Protein AF-A0A6P6QUH4-F1 (afdb_monomer_lite)

pLDDT: mean 76.56, std 21.3, range [32.69, 97.75]

Radius of gyration: 33.18 Å; chains: 1; bounding box: 83×75×80 Å

Organism: Carassius auratus (NCBI:txid7957)

Secondary structure (DSSP, 8-state):
-PPPP-EEEE-TT--B--TTTHHHHHHH-TT---EEEE-----------------------------------TTTHHHHHHHHHHHHHHHHHHHHHTSHHHHHHHHHHHHHSS--HHHHHHHHHHHHHHHHHHS-SS--HHHHHHHHHHHHHH-GGGS-SSSSSS-TTT--TTTS-SHHHHHHHHHHHHHHHHHHTTS--S-----TT------GGG---THHHHHHHHHHHHTSS------

Structure (mmCIF, N/CA/C/O backbone):
data_AF-A0A6P6QUH4-F1
#
_entry.id   AF-A0A6P6QUH4-F1
#
loop_
_atom_site.group_PDB
_atom_site.id
_atom_site.type_symbol
_atom_site.label_atom_id
_atom_site.label_alt_id
_atom_site.label_comp_id
_atom_site.label_asym_id
_atom_site.label_entity_id
_atom_site.label_seq_id
_atom_site.pdbx_PDB_ins_code
_atom_site.Cartn_x
_atom_site.Cartn_y
_atom_site.Cartn_z
_atom_site.occupancy
_atom_site.B_iso_or_equiv
_atom_site.auth_seq_id
_atom_site.auth_comp_id
_atom_site.auth_asym_id
_atom_site.auth_atom_id
_atom_site.pdbx_PDB_model_num
ATOM 1 N N . MET A 1 1 ? -61.272 9.395 11.867 1.00 37.25 1 MET A N 1
ATOM 2 C CA . MET A 1 1 ? -59.806 9.346 12.070 1.00 37.25 1 MET A CA 1
ATOM 3 C C . MET A 1 1 ? -59.195 8.941 10.737 1.00 37.25 1 MET A C 1
ATOM 5 O O . MET A 1 1 ? -59.782 8.077 10.100 1.00 37.25 1 MET A O 1
ATOM 9 N N . LYS A 1 2 ? -58.126 9.595 10.267 1.00 42.22 2 LYS A N 1
ATOM 10 C CA . LYS A 1 2 ? -57.419 9.177 9.045 1.00 42.22 2 LYS A CA 1
ATOM 11 C C . LYS A 1 2 ? -56.171 8.405 9.460 1.00 42.22 2 LYS A C 1
ATOM 13 O O . LYS A 1 2 ? -55.340 8.964 10.165 1.00 42.22 2 LYS A O 1
ATOM 18 N N . THR A 1 3 ? -56.066 7.156 9.031 1.00 50.53 3 THR A N 1
ATOM 19 C CA . THR A 1 3 ? -54.809 6.405 9.012 1.00 50.53 3 THR A CA 1
ATOM 20 C C . THR A 1 3 ? -53.899 7.041 7.964 1.00 50.53 3 THR A C 1
ATOM 22 O O . THR A 1 3 ? -54.270 7.097 6.791 1.00 50.53 3 THR A O 1
ATOM 25 N N . GLY A 1 4 ? -52.754 7.576 8.384 1.00 49.34 4 GLY A N 1
ATOM 26 C CA . GLY A 1 4 ? -51.670 7.922 7.468 1.00 49.34 4 GLY A CA 1
ATOM 27 C C . GLY A 1 4 ? -50.798 6.690 7.259 1.00 49.34 4 GLY A C 1
ATOM 28 O O . GLY A 1 4 ? -50.458 6.038 8.241 1.00 49.34 4 GLY A O 1
ATOM 29 N N . ALA A 1 5 ? -50.476 6.366 6.009 1.00 59.12 5 ALA A N 1
ATOM 30 C CA . ALA A 1 5 ? -49.401 5.429 5.704 1.00 59.12 5 ALA A CA 1
ATOM 31 C C . ALA A 1 5 ? -48.062 6.165 5.853 1.00 59.12 5 ALA A C 1
ATOM 33 O O . ALA A 1 5 ? -47.939 7.288 5.353 1.00 59.12 5 ALA A O 1
ATOM 34 N N . ASP A 1 6 ? -47.087 5.562 6.536 1.00 72.56 6 ASP A N 1
ATOM 35 C CA . ASP A 1 6 ? -45.736 6.119 6.636 1.00 72.56 6 ASP A CA 1
ATOM 36 C C . ASP A 1 6 ? -44.963 5.755 5.362 1.00 72.56 6 ASP A C 1
ATOM 38 O O . ASP A 1 6 ? -44.506 4.625 5.179 1.00 72.56 6 ASP A O 1
ATOM 42 N N . LEU A 1 7 ? -44.916 6.698 4.418 1.00 80.62 7 LEU A N 1
ATOM 43 C CA . LEU A 1 7 ? -44.318 6.508 3.099 1.00 80.62 7 LEU A CA 1
ATOM 44 C C . LEU A 1 7 ? -42.889 7.048 3.090 1.00 80.62 7 LEU A C 1
ATOM 46 O O . LEU A 1 7 ? -42.679 8.260 3.073 1.00 80.62 7 LEU A O 1
ATOM 50 N N . LYS A 1 8 ? -41.911 6.143 3.041 1.00 87.88 8 LYS A N 1
ATOM 51 C CA . LYS A 1 8 ? -40.485 6.482 2.992 1.00 87.88 8 LYS A CA 1
ATOM 52 C C . LYS A 1 8 ? -39.938 6.398 1.575 1.00 87.88 8 LYS A C 1
ATOM 54 O O . LYS A 1 8 ? -40.255 5.472 0.825 1.00 87.88 8 LYS A O 1
ATOM 59 N N . ILE A 1 9 ? -39.099 7.366 1.218 1.00 88.44 9 ILE A N 1
ATOM 60 C CA . ILE A 1 9 ? -38.497 7.504 -0.110 1.00 88.44 9 ILE A CA 1
ATOM 61 C C . ILE A 1 9 ? -37.005 7.189 -0.001 1.00 88.44 9 ILE A C 1
ATOM 63 O O . ILE A 1 9 ? -36.342 7.616 0.941 1.00 88.44 9 ILE A O 1
ATOM 67 N N . TYR A 1 10 ? -36.484 6.429 -0.961 1.00 91.06 10 TYR A N 1
ATOM 68 C CA . TYR A 1 10 ? -35.092 5.996 -1.011 1.00 91.06 10 TYR A CA 1
ATOM 69 C C . TYR A 1 10 ? -34.462 6.276 -2.377 1.00 91.06 10 TYR A C 1
ATOM 71 O O . TYR A 1 10 ? -35.132 6.218 -3.408 1.00 91.06 10 TYR A O 1
ATOM 79 N N . ASP A 1 11 ? -33.157 6.515 -2.376 1.00 90.00 11 ASP A N 1
ATOM 80 C CA . ASP A 1 11 ? -32.304 6.569 -3.565 1.00 90.00 11 ASP A CA 1
ATOM 81 C C . ASP A 1 11 ? -32.009 5.161 -4.145 1.00 90.00 11 ASP A C 1
ATOM 83 O O . ASP A 1 11 ? -32.241 4.136 -3.490 1.00 90.00 11 ASP A O 1
ATOM 87 N N . GLU A 1 12 ? -31.420 5.093 -5.346 1.00 87.94 12 GLU A N 1
ATOM 88 C CA . GLU A 1 12 ? -30.875 3.853 -5.921 1.00 87.94 12 GLU A CA 1
ATOM 89 C C . GLU A 1 12 ? -29.781 3.209 -5.043 1.00 87.94 12 GLU A C 1
ATOM 91 O O . GLU A 1 12 ? -29.653 1.985 -5.021 1.00 87.94 12 GLU A O 1
ATOM 96 N N . SER A 1 13 ? -29.060 3.999 -4.234 1.00 87.25 13 SER A N 1
ATOM 97 C CA . SER A 1 13 ? -28.134 3.509 -3.196 1.00 87.25 13 SER A CA 1
ATOM 98 C C . SER A 1 13 ? -28.814 2.899 -1.958 1.00 87.25 13 SER A C 1
ATOM 100 O O . SER A 1 13 ? -28.123 2.426 -1.055 1.00 87.25 13 SER A O 1
ATOM 102 N N . HIS A 1 14 ? -30.150 2.918 -1.890 1.00 81.75 14 HIS A N 1
ATOM 103 C CA . HIS A 1 14 ? -30.969 2.599 -0.711 1.00 81.75 14 HIS A CA 1
ATOM 104 C C . HIS A 1 14 ? -30.772 3.533 0.500 1.00 81.75 14 HIS A C 1
ATOM 106 O O . HIS A 1 14 ? -31.200 3.201 1.606 1.00 81.75 14 HIS A O 1
ATOM 112 N N . THR A 1 15 ? -30.191 4.717 0.293 1.00 87.12 15 THR A N 1
ATOM 113 C CA . THR A 1 15 ? -30.201 5.819 1.272 1.00 87.12 15 THR A CA 1
ATOM 114 C C . THR A 1 15 ? -31.613 6.396 1.400 1.00 87.12 15 THR A C 1
ATOM 116 O O . THR A 1 15 ? -32.279 6.579 0.384 1.00 87.12 15 THR A O 1
ATOM 119 N N . GLU A 1 16 ? -32.086 6.656 2.622 1.00 90.00 16 GLU A N 1
ATOM 120 C CA . GLU A 1 16 ? -33.375 7.325 2.871 1.00 90.00 16 GLU A CA 1
ATOM 121 C C . GLU A 1 16 ? -33.270 8.820 2.524 1.00 90.00 16 GLU A C 1
ATOM 123 O O . GLU A 1 16 ? -32.239 9.434 2.793 1.00 90.00 16 GLU A O 1
ATOM 128 N N . ILE A 1 17 ? -34.304 9.388 1.900 1.00 88.56 17 ILE A N 1
ATOM 129 C CA . ILE A 1 17 ? -34.346 10.793 1.470 1.00 88.56 17 ILE A CA 1
ATOM 130 C C . ILE A 1 17 ? -35.402 11.536 2.289 1.00 88.56 17 ILE A C 1
ATOM 132 O O . ILE A 1 17 ? -36.591 11.219 2.205 1.00 88.56 17 ILE A O 1
ATOM 136 N N . ASP A 1 18 ? -34.965 12.550 3.034 1.00 89.56 18 ASP A N 1
ATOM 137 C CA . ASP A 1 18 ? -35.845 13.451 3.775 1.00 89.56 18 ASP A CA 1
ATOM 138 C C . ASP A 1 18 ? -36.696 14.331 2.837 1.00 89.56 18 ASP A C 1
ATOM 140 O O . ASP A 1 18 ? -36.297 14.696 1.725 1.00 89.56 18 ASP A O 1
ATOM 144 N N . GLN A 1 19 ? -37.910 14.663 3.283 1.00 82.44 19 GLN A N 1
ATOM 145 C CA . GLN A 1 19 ? -38.941 15.279 2.438 1.00 82.44 19 GLN A CA 1
ATOM 146 C C . GLN A 1 19 ? -38.592 16.704 1.963 1.00 82.44 19 GLN A C 1
ATOM 148 O O . GLN A 1 19 ? -39.120 17.150 0.947 1.00 82.44 19 GLN A O 1
ATOM 153 N N . ASP A 1 20 ? -37.710 17.406 2.673 1.00 84.62 20 ASP A N 1
ATOM 154 C CA . ASP A 1 20 ? -37.206 18.742 2.341 1.00 84.62 20 ASP A CA 1
ATOM 155 C C . ASP A 1 20 ? -36.049 18.728 1.323 1.00 84.62 20 ASP A C 1
ATOM 157 O O . ASP A 1 20 ? -35.890 19.689 0.574 1.00 84.62 20 ASP A O 1
ATOM 161 N N . ILE A 1 21 ? -35.295 17.628 1.226 1.00 89.00 21 ILE A N 1
ATOM 162 C CA . ILE A 1 21 ? -34.201 17.448 0.249 1.00 89.00 21 ILE A CA 1
ATOM 163 C C . ILE A 1 21 ? -34.731 16.958 -1.116 1.00 89.00 21 ILE A C 1
ATOM 165 O O . ILE A 1 21 ? -34.105 17.169 -2.158 1.00 89.00 21 ILE A O 1
ATOM 169 N N . LEU A 1 22 ? -35.908 16.322 -1.132 1.00 86.38 22 LEU A N 1
ATOM 170 C CA . LEU A 1 22 ? -36.518 15.713 -2.319 1.00 86.38 22 LEU A CA 1
ATOM 171 C C . LEU A 1 22 ? -36.666 16.676 -3.516 1.00 86.38 22 LEU A C 1
ATOM 173 O O . LEU A 1 22 ? -36.449 16.267 -4.657 1.00 86.38 22 LEU A O 1
ATOM 177 N N . GLU A 1 23 ? -37.039 17.935 -3.269 1.00 86.19 23 GLU A N 1
ATOM 178 C CA . GLU A 1 23 ? -37.261 18.937 -4.323 1.00 86.19 23 GLU A CA 1
ATOM 179 C C . GLU A 1 23 ? -35.934 19.406 -4.949 1.00 86.19 23 GLU A C 1
ATOM 181 O O . GLU A 1 23 ? -35.799 19.389 -6.174 1.00 86.19 23 GLU A O 1
ATOM 186 N N . GLU A 1 24 ? -34.913 19.693 -4.129 1.00 88.38 24 GLU A N 1
ATOM 187 C CA . GLU A 1 24 ? -33.557 20.039 -4.593 1.00 88.38 24 GLU A CA 1
ATOM 188 C C . GLU A 1 24 ? -32.938 18.902 -5.425 1.00 88.38 24 GLU A C 1
ATOM 190 O O . GLU A 1 24 ? -32.333 19.139 -6.472 1.00 88.38 24 GLU A O 1
ATOM 195 N N . LEU A 1 25 ? -33.128 17.647 -5.003 1.00 84.44 25 LEU A N 1
ATOM 196 C CA . LEU A 1 25 ? -32.548 16.481 -5.674 1.00 84.44 25 LEU A CA 1
ATOM 197 C C . LEU A 1 25 ? -33.200 16.206 -7.045 1.00 84.44 25 LEU A C 1
ATOM 199 O O . LEU A 1 25 ? -32.512 15.785 -7.982 1.00 84.44 25 LEU A O 1
ATOM 203 N N . LEU A 1 26 ? -34.499 16.493 -7.189 1.00 83.56 26 LEU A N 1
ATOM 204 C CA . LEU A 1 26 ? -35.220 16.426 -8.465 1.00 83.56 26 LEU A CA 1
ATOM 205 C C . LEU A 1 26 ? -34.893 17.606 -9.394 1.00 83.56 26 LEU A C 1
ATOM 207 O O . LEU A 1 26 ? -34.782 17.394 -10.602 1.00 83.56 26 LEU A O 1
ATOM 211 N N . GLU A 1 27 ? -34.698 18.819 -8.866 1.00 87.94 27 GLU A N 1
ATOM 212 C CA . GLU A 1 27 ? -34.293 19.981 -9.672 1.00 87.94 27 GLU A CA 1
ATOM 213 C C . GLU A 1 27 ? -32.839 19.854 -10.163 1.00 87.94 27 GLU A C 1
ATOM 215 O O . GLU A 1 27 ? -32.553 20.097 -11.338 1.00 87.94 27 GLU A O 1
ATOM 220 N N . ALA A 1 28 ? -31.928 19.375 -9.309 1.00 87.94 28 ALA A N 1
ATOM 221 C CA . ALA A 1 28 ? -30.541 19.100 -9.680 1.00 87.94 28 ALA A CA 1
ATOM 222 C C . ALA A 1 28 ? -30.407 17.925 -10.668 1.00 87.94 28 ALA A C 1
ATOM 224 O O . ALA A 1 28 ? -29.557 17.961 -11.560 1.00 87.94 28 ALA A O 1
ATOM 225 N N . ASN A 1 29 ? -31.225 16.874 -10.519 1.00 86.19 29 ASN A N 1
ATOM 226 C CA . ASN A 1 29 ? -31.167 15.664 -11.344 1.00 86.19 29 ASN A CA 1
ATOM 227 C C . ASN A 1 29 ? -32.574 15.148 -11.720 1.00 86.19 29 ASN A C 1
ATOM 229 O O . ASN A 1 29 ? -33.015 14.132 -11.180 1.00 86.19 29 ASN A O 1
ATOM 233 N N . PRO A 1 30 ? -33.250 15.727 -12.736 1.00 84.12 30 PRO A N 1
ATOM 234 C CA . PRO A 1 30 ? -34.608 15.341 -13.164 1.00 84.12 30 PRO A CA 1
ATOM 235 C C . PRO A 1 30 ? -34.687 13.986 -13.908 1.00 84.12 30 PRO A C 1
ATOM 237 O O . PRO A 1 30 ? -35.580 13.748 -14.722 1.00 84.12 30 PRO A O 1
ATOM 240 N N . LYS A 1 31 ? -33.710 13.101 -13.677 1.00 83.56 31 LYS A N 1
ATOM 241 C CA . LYS A 1 31 ? -33.629 11.715 -14.169 1.00 83.56 31 LYS A CA 1
ATOM 242 C C . LYS A 1 31 ? -33.223 10.724 -13.065 1.00 83.56 31 LYS A C 1
ATOM 244 O O . LYS A 1 31 ? -32.913 9.576 -13.378 1.00 83.56 31 LYS A O 1
ATOM 249 N N . SER A 1 32 ? -33.176 11.163 -11.806 1.00 81.75 32 SER A N 1
ATOM 250 C CA . SER A 1 32 ? -32.965 10.288 -10.650 1.00 81.75 32 SER A CA 1
ATOM 251 C C . SER A 1 32 ? -34.094 9.254 -10.543 1.00 81.75 32 SER A C 1
ATOM 253 O O . SER A 1 32 ? -35.234 9.506 -10.938 1.00 81.75 32 SER A O 1
ATOM 255 N N . THR A 1 33 ? -33.769 8.055 -10.055 1.00 86.44 33 THR A N 1
ATOM 256 C CA . THR A 1 33 ? -34.734 6.957 -9.890 1.00 86.44 33 THR A CA 1
ATOM 257 C C . THR A 1 33 ? -34.947 6.709 -8.405 1.00 86.44 33 THR A C 1
ATOM 259 O O . THR A 1 33 ? -34.040 6.248 -7.721 1.00 86.44 33 THR A O 1
ATOM 262 N N . LEU A 1 34 ? -36.144 7.030 -7.913 1.00 89.50 34 LEU A N 1
ATOM 263 C CA . LEU A 1 34 ? -36.477 6.978 -6.490 1.00 89.50 34 LEU A CA 1
ATOM 264 C C . LEU A 1 34 ? -37.403 5.797 -6.174 1.00 89.50 34 LEU A C 1
ATOM 266 O O . LEU A 1 34 ? -38.292 5.452 -6.954 1.00 89.50 34 LEU A O 1
ATOM 270 N N . ILE A 1 35 ? -37.193 5.182 -5.012 1.00 89.88 35 ILE A N 1
ATOM 271 C CA . ILE A 1 35 ? -37.865 3.965 -4.553 1.00 89.88 35 ILE A CA 1
ATOM 272 C C . ILE A 1 35 ? -38.742 4.317 -3.349 1.00 89.88 35 ILE A C 1
ATOM 274 O O . ILE A 1 35 ? -38.229 4.661 -2.288 1.00 89.88 35 ILE A O 1
ATOM 278 N N . ILE A 1 36 ? -40.063 4.203 -3.490 1.00 90.19 36 ILE A N 1
ATOM 279 C CA . ILE A 1 36 ? -41.021 4.475 -2.406 1.00 90.19 36 ILE A CA 1
ATOM 280 C C . ILE A 1 36 ? -41.392 3.161 -1.704 1.00 90.19 36 ILE A C 1
ATOM 282 O O . ILE A 1 36 ? -41.635 2.153 -2.370 1.00 90.19 36 ILE A O 1
ATOM 286 N N . LYS A 1 37 ? -41.453 3.169 -0.368 1.00 86.00 37 LYS A N 1
ATOM 287 C CA . LYS A 1 37 ? -41.926 2.055 0.470 1.00 86.00 37 LYS A CA 1
ATOM 288 C C . LYS A 1 37 ? -43.011 2.534 1.434 1.00 86.00 37 LYS A C 1
ATOM 290 O O . LYS A 1 37 ? -42.896 3.619 1.991 1.00 86.00 37 LYS A O 1
ATOM 295 N N . ASP A 1 38 ? -44.023 1.701 1.642 1.00 83.12 38 ASP A N 1
ATOM 296 C CA . ASP A 1 38 ? -45.061 1.875 2.664 1.00 83.12 38 ASP A CA 1
ATOM 297 C C . ASP A 1 38 ? -44.657 1.080 3.914 1.00 83.12 38 ASP A C 1
ATOM 299 O O . ASP A 1 38 ? -44.319 -0.102 3.804 1.00 83.12 38 ASP A O 1
ATOM 303 N N . LEU A 1 39 ? -44.633 1.733 5.078 1.00 66.25 39 LEU A N 1
ATOM 304 C CA . LEU A 1 39 ? -44.391 1.107 6.377 1.00 66.25 39 LEU A CA 1
ATOM 305 C C . LEU A 1 39 ? -45.679 1.069 7.203 1.00 66.25 39 LEU A C 1
ATOM 307 O O . LEU A 1 39 ? -45.878 1.837 8.144 1.00 66.25 39 LEU A O 1
ATOM 311 N N . SER A 1 40 ? -46.538 0.115 6.860 1.00 56.19 40 SER A N 1
ATOM 312 C CA . SER A 1 40 ? -47.633 -0.349 7.709 1.00 56.19 40 SER A CA 1
ATOM 313 C C . SER A 1 40 ? -47.272 -1.695 8.360 1.00 56.19 40 SER A C 1
ATOM 315 O O . SER A 1 40 ? -46.929 -2.654 7.674 1.00 56.19 40 SER A O 1
ATOM 317 N N . GLU A 1 41 ? -47.327 -1.701 9.696 1.00 51.34 41 GLU A N 1
ATOM 318 C CA . GLU A 1 41 ? -47.236 -2.801 10.684 1.00 51.34 41 GLU A CA 1
ATOM 319 C C . GLU A 1 41 ? -47.633 -4.207 10.142 1.00 51.34 41 GLU A C 1
ATOM 321 O O . GLU A 1 41 ? -48.598 -4.336 9.391 1.00 51.34 41 GLU A O 1
ATOM 326 N N . GLU A 1 42 ? -46.978 -5.332 10.471 1.00 46.22 42 GLU A N 1
ATOM 327 C CA . GLU A 1 42 ? -46.326 -5.757 11.732 1.00 46.22 42 GLU A CA 1
ATOM 328 C C . GLU A 1 42 ? -45.170 -6.776 11.506 1.00 46.22 42 GLU A C 1
ATOM 330 O O . GLU A 1 42 ? -44.969 -7.266 10.391 1.00 46.22 42 GLU A O 1
ATOM 335 N N . GLU A 1 43 ? -44.456 -7.185 12.569 1.00 53.59 43 GLU A N 1
ATOM 336 C CA . GLU A 1 43 ? -43.584 -8.378 12.520 1.00 53.59 43 GLU A CA 1
ATOM 337 C C . GLU A 1 43 ? -44.378 -9.699 12.429 1.00 53.59 43 GLU A C 1
ATOM 339 O O . GLU A 1 43 ? -45.365 -9.915 13.134 1.00 53.59 43 GLU A O 1
ATOM 344 N N . ALA A 1 44 ? -43.865 -10.670 11.660 1.00 36.00 44 ALA A N 1
ATOM 345 C CA . ALA A 1 44 ? -44.248 -12.076 11.804 1.00 36.00 44 ALA A CA 1
ATOM 346 C C . ALA A 1 44 ? -43.093 -13.036 11.470 1.00 36.00 44 ALA A C 1
ATOM 348 O O . ALA A 1 44 ? -42.453 -12.950 10.423 1.00 36.00 44 ALA A O 1
ATOM 349 N N . THR A 1 45 ? -42.864 -14.006 12.356 1.00 42.19 45 THR A N 1
ATOM 350 C CA . THR A 1 45 ? -41.960 -15.144 12.117 1.00 42.19 45 THR A CA 1
ATOM 351 C C . THR A 1 45 ? -42.670 -16.256 11.337 1.00 42.19 45 THR A C 1
ATOM 353 O O . THR A 1 45 ? -43.873 -16.434 11.506 1.00 42.19 45 THR A O 1
ATOM 356 N N . SER A 1 46 ? -41.934 -17.043 10.538 1.00 34.03 46 SER A N 1
ATOM 357 C CA . SER A 1 46 ? -41.987 -18.525 10.500 1.00 34.03 46 SER A CA 1
ATOM 358 C C . SER A 1 46 ? -41.170 -19.091 9.319 1.00 34.03 46 SER A C 1
ATOM 360 O O . SER A 1 46 ? -40.784 -18.373 8.400 1.00 34.03 46 SER A O 1
ATOM 362 N N . SER A 1 47 ? -40.906 -20.396 9.359 1.00 46.09 47 SER A N 1
ATOM 363 C CA . SER A 1 47 ? -40.147 -21.175 8.372 1.00 46.09 47 SER A CA 1
ATOM 364 C C . SER A 1 47 ? -41.048 -21.904 7.359 1.00 46.09 47 SER A C 1
ATOM 366 O O . SER A 1 47 ? -42.261 -21.997 7.548 1.00 46.09 47 SER A O 1
ATOM 368 N N . THR A 1 48 ? -40.389 -22.614 6.430 1.00 34.44 48 THR A N 1
ATOM 369 C CA . THR A 1 48 ? -40.741 -23.931 5.827 1.00 34.44 48 THR A CA 1
ATOM 370 C C . THR A 1 48 ? -40.955 -23.914 4.306 1.00 34.44 48 THR A C 1
ATOM 372 O O . THR A 1 48 ? -41.506 -22.980 3.734 1.00 34.44 48 THR A O 1
ATOM 375 N N . ASP A 1 49 ? -40.462 -24.969 3.658 1.00 39.81 49 ASP A N 1
ATOM 376 C CA . ASP A 1 49 ? -40.412 -25.193 2.212 1.00 39.81 49 ASP A CA 1
ATOM 377 C C . ASP A 1 49 ? -41.780 -25.475 1.564 1.00 39.81 49 ASP A C 1
ATOM 379 O O . ASP A 1 49 ? -42.701 -25.961 2.220 1.00 39.81 49 ASP A O 1
ATOM 383 N N . THR A 1 50 ? -41.855 -25.377 0.227 1.00 36.47 50 THR A N 1
ATOM 384 C CA . THR A 1 50 ? -42.390 -26.499 -0.582 1.00 36.47 50 THR A CA 1
ATOM 385 C C . THR A 1 50 ? -41.997 -26.451 -2.073 1.00 36.47 50 THR A C 1
ATOM 387 O O . THR A 1 50 ? -42.487 -25.641 -2.845 1.00 36.47 50 THR A O 1
ATOM 390 N N . LEU A 1 51 ? -41.121 -27.389 -2.454 1.00 41.03 51 LEU A N 1
ATOM 391 C CA . LEU A 1 51 ? -41.200 -28.298 -3.617 1.00 41.03 51 LEU A CA 1
ATOM 392 C C . LEU A 1 51 ? -41.731 -27.826 -4.995 1.00 41.03 51 LEU A C 1
ATOM 394 O O . LEU A 1 51 ? -42.918 -27.573 -5.166 1.00 41.03 51 LEU A O 1
ATOM 398 N N . THR A 1 52 ? -40.908 -28.071 -6.026 1.00 32.69 52 THR A N 1
ATOM 399 C CA . THR A 1 52 ? -41.351 -28.581 -7.346 1.00 32.69 52 THR A CA 1
ATOM 400 C C . THR A 1 52 ? -40.407 -29.718 -7.764 1.00 32.69 52 THR A C 1
ATOM 402 O O . THR A 1 52 ? -39.203 -29.626 -7.521 1.00 32.69 52 THR A O 1
ATOM 405 N N . SER A 1 53 ? -40.902 -30.827 -8.334 1.00 33.75 53 SER A N 1
ATOM 406 C CA . SER A 1 53 ? -40.073 -32.023 -8.602 1.00 33.75 53 SER A CA 1
ATOM 407 C C . SER A 1 53 ? -40.519 -32.854 -9.812 1.00 33.75 53 SER A C 1
ATOM 409 O O . SER A 1 53 ? -41.643 -33.343 -9.846 1.00 33.75 53 SER A O 1
ATOM 411 N N . HIS A 1 54 ? -39.585 -33.101 -10.737 1.00 33.97 54 HIS A N 1
ATOM 412 C CA . HIS A 1 54 ? -39.620 -34.120 -11.802 1.00 33.97 54 HIS A CA 1
ATOM 413 C C . HIS A 1 54 ? -38.149 -34.604 -11.973 1.00 33.97 54 HIS A C 1
ATOM 415 O O . HIS A 1 54 ? -37.285 -33.742 -12.097 1.00 33.97 54 HIS A O 1
ATOM 421 N N . SER A 1 55 ? -37.706 -35.868 -11.824 1.00 35.09 55 SER A N 1
ATOM 422 C CA . SER A 1 55 ? -38.262 -37.211 -12.128 1.00 35.09 55 SER A CA 1
ATOM 423 C C . SER A 1 55 ? -38.232 -37.504 -13.643 1.00 35.09 55 SER A C 1
ATOM 425 O O . SER A 1 55 ? -38.886 -36.766 -14.375 1.00 35.09 55 SER A O 1
ATOM 427 N N . SER A 1 56 ? -37.503 -38.487 -14.211 1.00 37.12 56 SER A N 1
ATOM 428 C CA . SER A 1 56 ? -36.604 -39.568 -13.696 1.00 37.12 56 SER A CA 1
ATOM 429 C C . SER A 1 56 ? -35.433 -39.802 -14.710 1.00 37.12 56 SER A C 1
ATOM 431 O O . SER A 1 56 ? -35.227 -38.923 -15.539 1.00 37.12 56 SER A O 1
ATOM 433 N N . SER A 1 57 ? -34.618 -40.879 -14.791 1.00 34.97 57 SER A N 1
ATOM 434 C CA . SER A 1 57 ? -34.427 -42.170 -14.072 1.00 34.97 57 SER A CA 1
ATOM 435 C C . SER A 1 57 ? -33.025 -42.764 -14.403 1.00 34.97 57 SER A C 1
ATOM 437 O O . SER A 1 57 ? -32.462 -42.353 -15.408 1.00 34.97 57 SER A O 1
ATOM 439 N N . GLU A 1 58 ? -32.553 -43.761 -13.624 1.00 36.56 58 GLU A N 1
ATOM 440 C CA . GLU A 1 58 ? -31.787 -44.988 -14.036 1.00 36.56 58 GLU A CA 1
ATOM 441 C C . GLU A 1 58 ? -30.447 -44.897 -14.850 1.00 36.56 58 GLU A C 1
ATOM 443 O O . GLU A 1 58 ? -30.295 -44.048 -15.716 1.00 36.56 58 GLU A O 1
ATOM 448 N N . GLN A 1 59 ? -29.396 -45.735 -14.688 1.00 36.12 59 GLN A N 1
ATOM 449 C CA . GLN A 1 59 ? -29.151 -47.018 -13.971 1.00 36.12 59 GLN A CA 1
ATOM 450 C C . GLN A 1 59 ? -27.769 -47.053 -13.233 1.00 36.12 59 GLN A C 1
ATOM 452 O O . GLN A 1 59 ? -27.036 -46.067 -13.221 1.00 36.12 59 GLN A O 1
ATOM 457 N N . ASP A 1 60 ? -27.451 -48.206 -12.622 1.00 33.38 60 ASP A N 1
ATOM 458 C CA . ASP A 1 60 ? -26.237 -48.687 -11.911 1.00 33.38 60 ASP A CA 1
ATOM 459 C C . ASP A 1 60 ? -24.841 -48.342 -12.513 1.00 33.38 60 ASP A C 1
ATOM 461 O O . ASP A 1 60 ? -24.731 -47.937 -13.665 1.00 33.38 60 ASP A O 1
ATOM 465 N N . VAL A 1 61 ? -23.683 -48.488 -11.834 1.00 38.19 61 VAL A N 1
ATOM 466 C CA . VAL A 1 61 ? -23.236 -49.404 -10.741 1.00 38.19 61 VAL A CA 1
ATOM 467 C C . VAL A 1 61 ? -22.249 -48.708 -9.759 1.00 38.19 61 VAL A C 1
ATOM 469 O O . VAL A 1 61 ? -21.710 -47.649 -10.085 1.00 38.19 61 VAL A O 1
ATOM 472 N N . PRO A 1 62 ? -21.962 -49.274 -8.561 1.00 42.25 62 PRO A N 1
ATOM 473 C CA . PRO A 1 62 ? -21.178 -48.601 -7.518 1.00 42.25 62 PRO A CA 1
ATOM 474 C C . PRO A 1 62 ? -19.651 -48.780 -7.627 1.00 42.25 62 PRO A C 1
ATOM 476 O O . PRO A 1 62 ? -19.148 -49.820 -8.046 1.00 42.25 62 PRO A O 1
ATOM 479 N N . SER A 1 63 ? -18.909 -47.800 -7.097 1.00 36.09 63 SER A N 1
ATOM 480 C CA . SER A 1 63 ? -17.507 -47.946 -6.681 1.00 36.09 63 SER A CA 1
ATOM 481 C C . SER A 1 63 ? -17.297 -47.239 -5.339 1.00 36.09 63 SER A C 1
ATOM 483 O O . SER A 1 63 ? -17.835 -46.154 -5.110 1.00 36.09 63 SER A O 1
ATOM 485 N N . GLU A 1 64 ? -16.577 -47.872 -4.413 1.00 42.03 64 GLU A N 1
ATOM 486 C CA . GLU A 1 64 ? -16.463 -47.393 -3.033 1.00 42.03 64 GLU A CA 1
ATOM 487 C C . GLU A 1 64 ? -15.337 -46.365 -2.823 1.00 42.03 64 GLU A C 1
ATOM 489 O O . GLU A 1 64 ? -14.283 -46.444 -3.449 1.00 42.03 64 GLU A O 1
ATOM 494 N N . ARG A 1 65 ? -15.491 -45.562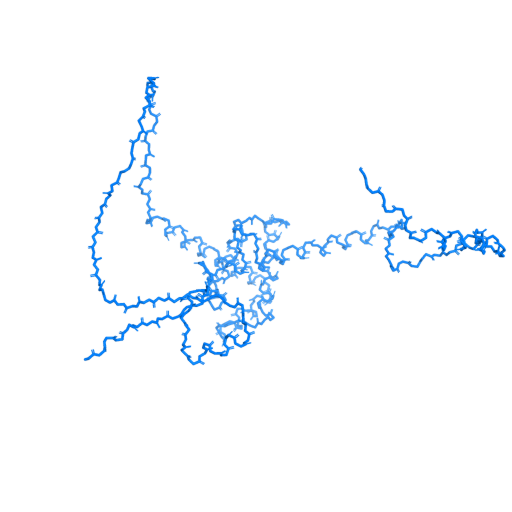 -1.754 1.00 38.59 65 ARG A N 1
ATOM 495 C CA . ARG A 1 65 ? -14.463 -44.710 -1.110 1.00 38.59 65 ARG A CA 1
ATOM 496 C C . ARG A 1 65 ? -14.069 -43.483 -1.971 1.00 38.59 65 ARG A C 1
ATOM 498 O O . ARG A 1 65 ? -13.925 -43.555 -3.176 1.00 38.59 65 ARG A O 1
ATOM 505 N N . CYS A 1 66 ? -13.871 -42.287 -1.414 1.00 37.69 66 CYS A N 1
ATOM 506 C CA . CYS A 1 66 ? -13.683 -41.918 -0.011 1.00 37.69 66 CYS A CA 1
ATOM 507 C C . CYS A 1 66 ? -14.599 -40.749 0.397 1.00 37.69 66 CYS A C 1
ATOM 509 O O . CYS A 1 66 ? -14.407 -39.612 -0.031 1.00 37.69 66 CYS A O 1
ATOM 511 N N . ALA A 1 67 ? -15.567 -41.004 1.280 1.00 42.09 67 ALA A N 1
ATOM 512 C CA . ALA A 1 67 ? -16.405 -39.955 1.852 1.00 42.09 67 ALA A CA 1
ATOM 513 C C . ALA A 1 67 ? -15.688 -39.258 3.025 1.00 42.09 67 ALA A C 1
ATOM 515 O O . ALA A 1 67 ? -15.764 -39.712 4.166 1.00 42.09 67 ALA A O 1
ATOM 516 N N . LYS A 1 68 ? -15.026 -38.123 2.767 1.00 42.28 68 LYS A N 1
ATOM 517 C CA . LYS A 1 68 ? -14.561 -37.195 3.817 1.00 42.28 68 LYS A CA 1
ATOM 518 C C . LYS A 1 68 ? -15.174 -35.808 3.649 1.00 42.28 68 LYS A C 1
ATOM 520 O O . LYS A 1 68 ? -14.546 -34.857 3.199 1.00 42.28 68 LYS A O 1
ATOM 525 N N . ARG A 1 69 ? -16.441 -35.719 4.063 1.00 44.44 69 ARG A N 1
ATOM 526 C CA . ARG A 1 69 ? -17.192 -34.475 4.268 1.00 44.44 69 ARG A CA 1
ATOM 527 C C . ARG A 1 69 ? -16.536 -33.664 5.394 1.00 44.44 69 ARG A C 1
ATOM 529 O O . ARG A 1 69 ? -16.829 -33.893 6.564 1.00 44.44 69 ARG A O 1
ATOM 536 N N . LEU A 1 70 ? -15.667 -32.717 5.049 1.00 45.66 70 LEU A N 1
ATOM 537 C CA . LEU A 1 70 ? -15.099 -31.773 6.014 1.00 45.66 70 LEU A CA 1
ATOM 538 C C . LEU A 1 70 ? -16.147 -30.713 6.394 1.00 45.66 70 LEU A C 1
ATOM 540 O O . LEU A 1 70 ? -16.365 -29.742 5.676 1.00 45.66 70 LEU A O 1
ATOM 544 N N . LYS A 1 71 ? -16.813 -30.923 7.535 1.00 47.75 71 LYS A N 1
ATOM 545 C CA . LYS A 1 71 ? -17.549 -29.893 8.286 1.00 47.75 71 LYS A CA 1
ATOM 546 C C . LYS A 1 71 ? -16.883 -29.728 9.655 1.00 47.75 71 LYS A C 1
ATOM 548 O O . LYS A 1 71 ? -17.262 -30.425 10.585 1.00 47.75 71 LYS A O 1
ATOM 553 N N . THR A 1 72 ? -15.854 -28.880 9.678 1.00 41.03 72 THR A N 1
ATOM 554 C CA . THR A 1 72 ? -14.993 -28.386 10.783 1.00 41.03 72 THR A CA 1
ATOM 555 C C . THR A 1 72 ? -13.850 -27.649 10.051 1.00 41.03 72 THR A C 1
ATOM 557 O O . THR A 1 72 ? -13.388 -28.178 9.043 1.00 41.03 72 THR A O 1
ATOM 560 N N . SER A 1 73 ? -13.388 -26.442 10.399 1.00 44.03 73 SER A N 1
ATOM 561 C CA . SER A 1 73 ? -13.528 -25.663 11.639 1.00 44.03 73 SER A CA 1
ATOM 562 C C . SER A 1 73 ? -13.570 -24.151 11.350 1.00 44.03 73 SER A C 1
ATOM 564 O O . SER A 1 73 ? -12.575 -23.602 10.896 1.00 44.03 73 SER A O 1
ATOM 566 N N . GLN A 1 74 ? -14.649 -23.436 11.702 1.00 50.25 74 GLN A N 1
ATOM 567 C CA . GLN A 1 74 ? -14.633 -21.953 11.692 1.00 50.25 74 GLN A CA 1
ATOM 568 C C . GLN A 1 74 ? -13.803 -21.351 12.850 1.00 50.25 74 GLN A C 1
ATOM 570 O O . GLN A 1 74 ? -13.718 -20.130 12.996 1.00 50.25 74 GLN A O 1
ATOM 575 N N . GLN A 1 75 ? -13.228 -22.197 13.710 1.00 46.94 75 GLN A N 1
ATOM 576 C CA . GLN A 1 75 ? -12.500 -21.788 14.908 1.00 46.94 75 GLN A CA 1
ATOM 577 C C . GLN A 1 75 ? -10.980 -21.751 14.672 1.00 46.94 75 GLN A C 1
ATOM 579 O O . GLN A 1 75 ? -10.318 -20.868 15.212 1.00 46.94 75 GLN A O 1
ATOM 584 N N . ASP A 1 76 ? -10.451 -22.622 13.804 1.00 50.84 76 ASP A N 1
ATOM 585 C CA . ASP A 1 76 ? -9.039 -22.630 13.387 1.00 50.84 76 ASP A CA 1
ATOM 586 C C . ASP A 1 76 ? -8.709 -21.475 12.427 1.00 50.84 76 ASP A C 1
ATOM 588 O O . ASP A 1 76 ? -7.704 -20.786 12.615 1.00 50.84 76 ASP A O 1
ATOM 592 N N . ASP A 1 77 ? -9.587 -21.187 11.455 1.00 57.47 77 ASP A N 1
ATOM 593 C CA . ASP A 1 77 ? -9.387 -20.109 10.469 1.00 57.47 77 ASP A CA 1
ATOM 594 C C . ASP A 1 77 ? -9.147 -18.738 11.136 1.00 57.47 77 ASP A C 1
ATOM 596 O O . ASP A 1 77 ? -8.340 -17.931 10.668 1.00 57.47 77 ASP A O 1
ATOM 600 N N . ARG A 1 78 ? -9.802 -18.481 12.280 1.00 60.66 78 ARG A N 1
ATOM 601 C CA . ARG A 1 78 ? -9.614 -17.251 13.071 1.00 60.66 78 ARG A CA 1
ATOM 602 C C . ARG A 1 78 ? -8.241 -17.148 13.735 1.00 60.66 78 ARG A C 1
ATOM 604 O O . ARG A 1 78 ? -7.791 -16.027 13.964 1.00 60.66 78 ARG A O 1
ATOM 611 N N . VAL A 1 79 ? -7.593 -18.268 14.057 1.00 66.94 79 VAL A N 1
ATOM 612 C CA . VAL A 1 79 ? -6.237 -18.272 14.631 1.00 66.94 79 VAL A CA 1
ATOM 613 C C . VAL A 1 79 ? -5.226 -17.973 13.526 1.00 66.94 79 VAL A C 1
ATOM 615 O O . VAL A 1 79 ? -4.479 -17.001 13.634 1.00 66.94 79 VAL A O 1
ATOM 618 N N . GLY A 1 80 ? -5.289 -18.713 12.413 1.00 73.19 80 GLY A N 1
ATOM 619 C CA . GLY A 1 80 ? -4.397 -18.508 11.267 1.00 73.19 80 GLY A CA 1
ATOM 620 C C . GLY A 1 80 ? -4.482 -17.094 10.675 1.00 73.19 80 GLY A C 1
ATOM 621 O O . GLY A 1 80 ? -3.455 -16.487 10.375 1.00 73.19 80 GLY A O 1
ATOM 622 N N . ALA A 1 81 ? -5.687 -16.517 10.583 1.00 78.12 81 ALA A N 1
ATOM 623 C CA . ALA A 1 81 ? -5.867 -15.140 10.118 1.00 78.12 81 ALA A CA 1
ATOM 624 C C . ALA A 1 81 ? -5.209 -14.097 11.047 1.00 78.12 81 ALA A C 1
ATOM 626 O O . ALA A 1 81 ? -4.618 -13.128 10.565 1.00 78.12 81 ALA A O 1
ATOM 627 N N . ALA A 1 82 ? -5.270 -14.297 12.369 1.00 85.25 82 ALA A N 1
ATOM 628 C CA . ALA A 1 82 ? -4.640 -13.403 13.341 1.00 85.25 82 ALA A CA 1
ATOM 629 C C . ALA A 1 82 ? -3.103 -13.518 13.330 1.00 85.25 82 ALA A C 1
ATOM 631 O O . ALA A 1 82 ? -2.405 -12.513 13.488 1.00 85.25 82 ALA A O 1
ATOM 632 N N . GLU A 1 83 ? -2.565 -14.718 13.102 1.00 89.00 83 GLU A N 1
ATOM 633 C CA . GLU A 1 83 ? -1.124 -14.945 12.939 1.00 89.00 83 GLU A CA 1
ATOM 634 C C . GLU A 1 83 ? -0.588 -14.343 11.632 1.00 89.00 83 GLU A C 1
ATOM 636 O O . GLU A 1 83 ? 0.426 -13.640 11.651 1.00 89.00 83 GLU A O 1
ATOM 641 N N . GLU A 1 84 ? -1.297 -14.521 10.512 1.00 88.88 84 GLU A N 1
ATOM 642 C CA . GLU A 1 84 ? -0.951 -13.891 9.233 1.00 88.88 84 GLU A CA 1
ATOM 643 C C . GLU A 1 84 ? -1.002 -12.355 9.335 1.00 88.88 84 GLU A C 1
ATOM 645 O O . GLU A 1 84 ? -0.078 -11.678 8.880 1.00 88.88 84 GLU A O 1
ATOM 650 N N . GLN A 1 85 ? -2.001 -11.793 10.028 1.00 93.19 85 GLN A N 1
ATOM 651 C CA . GLN A 1 85 ? -2.066 -10.356 10.311 1.00 93.19 85 GLN A CA 1
ATOM 652 C C . GLN A 1 85 ? -0.885 -9.868 11.172 1.00 93.19 85 GLN A C 1
ATOM 654 O O . GLN A 1 85 ? -0.312 -8.805 10.904 1.00 93.19 85 GLN A O 1
ATOM 659 N N . ARG A 1 86 ? -0.483 -10.642 12.190 1.00 94.81 86 ARG A N 1
ATOM 660 C CA . ARG A 1 86 ? 0.669 -10.329 13.053 1.00 94.81 86 ARG A CA 1
ATOM 661 C C . ARG A 1 86 ? 1.979 -10.331 12.263 1.00 94.81 86 ARG A C 1
ATOM 663 O O . ARG A 1 86 ? 2.743 -9.371 12.357 1.00 94.81 86 ARG A O 1
ATOM 670 N N . SER A 1 87 ? 2.202 -11.365 11.451 1.00 94.94 87 SER A N 1
ATOM 671 C CA . SER A 1 87 ? 3.385 -11.503 10.595 1.00 94.94 87 SER A CA 1
ATOM 672 C C . SER A 1 87 ? 3.462 -10.390 9.542 1.00 94.94 87 SER A C 1
ATOM 674 O O . SER A 1 87 ? 4.513 -9.776 9.353 1.00 94.94 87 SER A O 1
ATOM 676 N N . ALA A 1 88 ? 2.330 -10.043 8.921 1.00 96.25 88 ALA A N 1
ATOM 677 C CA . ALA A 1 88 ? 2.224 -8.926 7.987 1.00 96.25 88 ALA A CA 1
ATOM 678 C C . ALA A 1 88 ? 2.582 -7.573 8.634 1.00 96.25 88 ALA A C 1
ATOM 680 O O . ALA A 1 88 ? 3.337 -6.789 8.054 1.00 96.25 88 ALA A O 1
ATOM 681 N N . LYS A 1 89 ? 2.089 -7.308 9.855 1.00 96.56 89 LYS A N 1
ATOM 682 C CA . LYS A 1 89 ? 2.428 -6.097 10.625 1.00 96.56 89 LYS A CA 1
ATOM 683 C C . LYS A 1 89 ? 3.928 -6.015 10.921 1.00 96.56 89 LYS A C 1
ATOM 685 O O . LYS A 1 89 ? 4.523 -4.952 10.758 1.00 96.56 89 LYS A O 1
ATOM 690 N N . GLU A 1 90 ? 4.540 -7.122 11.335 1.00 96.69 90 GLU A N 1
ATOM 691 C CA . GLU A 1 90 ? 5.977 -7.186 11.623 1.00 96.69 90 GLU A CA 1
ATOM 692 C C . GLU A 1 90 ? 6.831 -6.986 10.361 1.00 96.69 90 GLU A C 1
ATOM 694 O O . GLU A 1 90 ? 7.796 -6.223 10.389 1.00 96.69 90 GLU A O 1
ATOM 699 N N . MET A 1 91 ? 6.432 -7.573 9.226 1.00 96.00 91 MET A N 1
ATOM 700 C CA . MET A 1 91 ? 7.109 -7.393 7.936 1.00 96.00 91 MET A CA 1
ATOM 701 C C . MET A 1 91 ? 7.119 -5.924 7.482 1.00 96.00 91 MET A C 1
ATOM 703 O O . MET A 1 91 ? 8.162 -5.418 7.066 1.00 96.00 91 MET A O 1
ATOM 707 N N . VAL A 1 92 ? 5.980 -5.230 7.598 1.00 97.31 92 VAL A N 1
ATOM 708 C CA . VAL A 1 92 ? 5.848 -3.799 7.266 1.00 97.31 92 VAL A CA 1
ATOM 709 C C . VAL A 1 92 ? 6.645 -2.918 8.235 1.00 97.31 92 VAL A C 1
ATOM 711 O O . VAL A 1 92 ? 7.326 -1.991 7.801 1.00 97.31 92 VAL A O 1
ATOM 714 N N . LEU A 1 93 ? 6.626 -3.230 9.534 1.00 97.00 93 LEU A N 1
ATOM 715 C CA . LEU A 1 93 ? 7.397 -2.512 10.554 1.00 97.00 93 LEU A CA 1
ATOM 716 C C . LEU A 1 93 ? 8.914 -2.661 10.344 1.00 97.00 93 LEU A C 1
ATOM 718 O O . LEU A 1 93 ? 9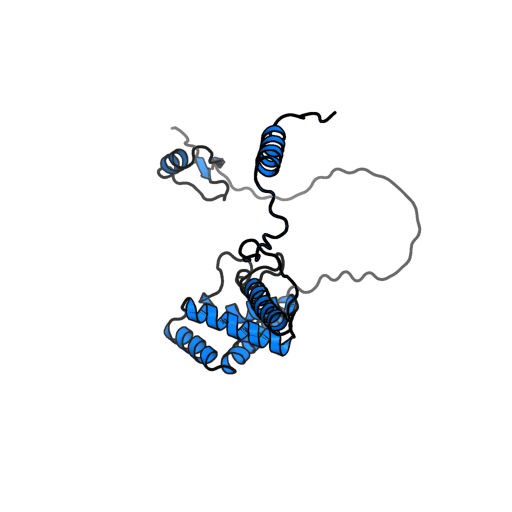.649 -1.685 10.491 1.00 97.00 93 LEU A O 1
ATOM 722 N N . ALA A 1 94 ? 9.388 -3.852 9.969 1.00 96.38 94 ALA A N 1
ATOM 723 C CA . ALA A 1 94 ? 10.793 -4.091 9.644 1.00 96.38 94 ALA A CA 1
ATOM 724 C C . ALA A 1 94 ? 11.231 -3.328 8.381 1.00 96.38 94 ALA A C 1
ATOM 726 O O . ALA A 1 94 ? 12.283 -2.694 8.385 1.00 96.38 94 ALA A O 1
ATOM 727 N N . ALA A 1 95 ? 10.403 -3.336 7.330 1.00 96.50 95 ALA A N 1
ATOM 728 C CA . ALA A 1 95 ? 10.663 -2.619 6.078 1.00 96.50 95 ALA A CA 1
ATOM 729 C C . ALA A 1 95 ? 10.711 -1.086 6.241 1.00 96.50 95 ALA A C 1
ATOM 731 O O . ALA A 1 95 ? 11.361 -0.405 5.450 1.00 96.50 95 ALA A O 1
ATOM 732 N N . LEU A 1 96 ? 10.036 -0.539 7.259 1.00 96.56 96 LEU A N 1
ATOM 733 C CA . LEU A 1 96 ? 10.138 0.876 7.625 1.00 96.56 96 LEU A CA 1
ATOM 734 C C . LEU A 1 96 ? 11.461 1.175 8.342 1.00 96.56 96 LEU A C 1
ATOM 736 O O . LEU A 1 96 ? 12.202 2.033 7.878 1.00 96.56 96 LEU A O 1
ATOM 740 N N . LYS A 1 97 ? 11.804 0.425 9.397 1.00 95.69 97 LYS A N 1
ATOM 741 C CA . LYS A 1 97 ? 13.046 0.617 10.181 1.00 95.69 97 LYS A CA 1
ATOM 742 C C . LYS A 1 97 ? 14.351 0.459 9.388 1.00 95.69 97 LYS A C 1
ATOM 744 O O . LYS A 1 97 ? 15.412 0.843 9.861 1.00 95.69 97 LYS A O 1
AT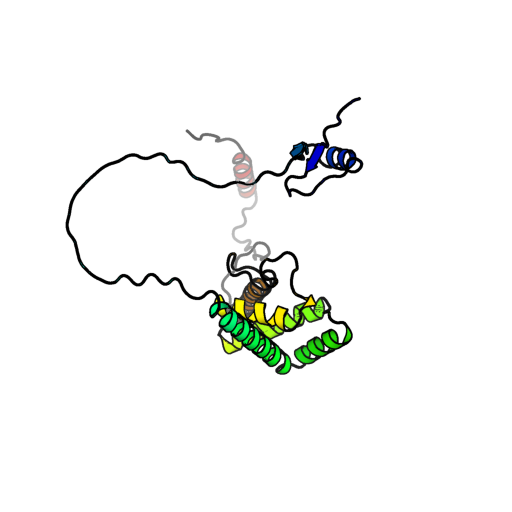OM 749 N N . GLU A 1 98 ? 14.296 -0.137 8.201 1.00 94.25 98 GLU A N 1
ATOM 750 C CA . GLU A 1 98 ? 15.444 -0.259 7.297 1.00 94.25 98 GLU A CA 1
ATOM 751 C C . GLU A 1 98 ? 15.843 1.080 6.641 1.00 94.25 98 GLU A C 1
ATOM 753 O O . GLU A 1 98 ? 16.954 1.208 6.126 1.00 94.25 98 GLU A O 1
ATOM 758 N N . LYS A 1 99 ? 14.954 2.087 6.619 1.00 94.00 99 LYS A N 1
ATOM 759 C CA . LYS A 1 99 ? 15.156 3.342 5.873 1.00 94.00 99 LYS A CA 1
ATOM 760 C C . LYS A 1 99 ? 14.794 4.530 6.764 1.00 94.00 99 LYS A C 1
ATOM 762 O O . LYS A 1 99 ? 13.726 4.534 7.356 1.00 94.00 99 LYS A O 1
ATOM 767 N N . SER A 1 100 ? 15.624 5.576 6.803 1.00 91.94 100 SER A N 1
ATOM 768 C CA . SER A 1 100 ? 15.422 6.747 7.685 1.00 91.94 100 SER A CA 1
ATOM 769 C C . SER A 1 100 ? 14.030 7.386 7.562 1.00 91.94 100 SER A C 1
ATOM 771 O O . SER A 1 100 ? 13.385 7.677 8.565 1.00 91.94 100 SER A O 1
ATOM 773 N N . LYS A 1 101 ? 13.509 7.501 6.332 1.00 93.38 101 LYS A N 1
ATOM 774 C CA . LYS A 1 101 ? 12.139 7.978 6.073 1.00 93.38 101 LYS A CA 1
ATOM 775 C C . LYS A 1 101 ? 11.034 7.084 6.646 1.00 93.38 101 LYS A C 1
ATOM 777 O O . LYS A 1 101 ? 9.895 7.521 6.731 1.00 93.38 101 LYS A O 1
ATOM 782 N N . GLY A 1 102 ? 11.332 5.840 7.005 1.00 94.94 102 GLY A N 1
ATOM 783 C CA . GLY A 1 102 ? 10.408 4.946 7.693 1.00 94.94 102 GLY A CA 1
ATOM 784 C C . GLY A 1 102 ? 10.254 5.278 9.173 1.00 94.94 102 GLY A C 1
ATOM 785 O O . GLY A 1 102 ? 9.143 5.187 9.689 1.00 94.94 102 GLY A O 1
ATOM 786 N N . ASP A 1 103 ? 11.320 5.739 9.830 1.00 95.56 103 ASP A N 1
ATOM 787 C CA . ASP A 1 103 ? 11.240 6.237 11.204 1.00 95.56 103 ASP A CA 1
ATOM 788 C C . ASP A 1 103 ? 10.490 7.578 11.264 1.00 95.56 103 ASP A C 1
ATOM 790 O O . ASP A 1 103 ? 9.603 7.714 12.103 1.00 95.56 103 ASP A O 1
ATOM 794 N N . GLU A 1 104 ? 10.713 8.494 10.304 1.00 96.69 104 GLU A N 1
ATOM 795 C CA . GLU A 1 104 ? 9.916 9.733 10.135 1.00 96.69 104 GLU A CA 1
ATOM 796 C C . GLU A 1 104 ? 8.397 9.436 10.131 1.00 96.69 104 GLU A C 1
ATOM 798 O O . GLU A 1 104 ? 7.628 10.042 10.877 1.00 96.69 104 GLU A O 1
ATOM 803 N N . ILE A 1 105 ? 7.965 8.441 9.342 1.00 96.94 105 ILE A N 1
ATOM 804 C CA . ILE A 1 105 ? 6.563 7.987 9.256 1.00 96.94 105 ILE A CA 1
ATOM 805 C C . ILE A 1 105 ? 6.074 7.407 10.593 1.00 96.94 105 ILE A C 1
ATOM 807 O O . ILE A 1 105 ? 4.941 7.654 11.010 1.00 96.94 105 ILE A O 1
ATOM 811 N N . LEU A 1 106 ? 6.912 6.620 11.274 1.00 96.31 106 LEU A N 1
ATOM 812 C CA . LEU A 1 106 ? 6.578 6.026 12.570 1.00 96.31 106 LEU A CA 1
ATOM 813 C C . LEU A 1 106 ? 6.516 7.068 13.694 1.00 96.31 106 LEU A C 1
ATOM 815 O O . LEU A 1 106 ? 5.864 6.809 14.701 1.00 96.31 106 LEU A O 1
ATOM 819 N N . GLU A 1 107 ? 7.190 8.211 13.580 1.00 96.31 107 GLU A N 1
ATOM 820 C CA . GLU A 1 107 ? 7.114 9.311 14.548 1.00 96.31 107 GLU A CA 1
ATOM 821 C C . GLU A 1 107 ? 5.933 10.249 14.282 1.00 96.31 107 GLU A C 1
ATOM 823 O O . GLU A 1 107 ? 5.188 10.534 15.221 1.00 96.31 107 GLU A O 1
ATOM 828 N N . GLU A 1 108 ? 5.674 10.626 13.023 1.00 96.50 108 GLU A N 1
ATOM 829 C CA . GLU A 1 108 ? 4.479 11.400 12.641 1.00 96.50 108 GLU A CA 1
ATOM 830 C C . GLU A 1 108 ? 3.190 10.695 13.100 1.00 96.50 108 GLU A C 1
ATOM 832 O O . GLU A 1 108 ? 2.303 11.327 13.683 1.00 96.50 108 GLU A O 1
ATOM 837 N N . TYR A 1 109 ? 3.130 9.366 12.945 1.00 96.62 109 TYR A N 1
ATOM 838 C CA . TYR A 1 109 ? 1.993 8.575 13.410 1.00 96.62 109 TYR A CA 1
ATOM 839 C C . TYR A 1 109 ? 1.848 8.571 14.940 1.00 96.62 109 TYR A C 1
ATOM 841 O O . TYR A 1 109 ? 0.748 8.766 15.448 1.00 96.62 109 TYR A O 1
ATOM 849 N N . LYS A 1 110 ? 2.937 8.399 15.707 1.00 95.25 110 LYS A N 1
ATOM 850 C CA . LYS A 1 110 ? 2.880 8.449 17.187 1.00 95.25 110 LYS A CA 1
ATOM 851 C C . LYS A 1 110 ? 2.406 9.810 17.705 1.00 95.25 110 LYS A C 1
ATOM 853 O O . LYS A 1 110 ? 1.815 9.867 18.778 1.00 95.25 110 LYS A O 1
ATOM 858 N N . ALA A 1 111 ? 2.706 10.888 16.979 1.00 96.12 111 ALA A N 1
ATOM 859 C CA . ALA A 1 111 ? 2.369 12.252 17.373 1.00 96.12 111 ALA A CA 1
ATOM 860 C C . ALA A 1 111 ? 0.937 12.671 16.993 1.00 96.12 111 ALA A C 1
ATOM 862 O O . ALA A 1 111 ? 0.374 13.543 17.651 1.00 96.12 111 ALA A O 1
ATOM 863 N N . THR A 1 112 ? 0.354 12.085 15.938 1.00 94.00 112 THR A N 1
ATOM 864 C CA . THR A 1 112 ? -0.911 12.564 15.339 1.00 94.00 112 THR A CA 1
ATOM 865 C C . THR A 1 112 ? -1.988 11.490 15.131 1.00 94.00 112 THR A C 1
ATOM 867 O O . THR A 1 112 ? -3.068 11.820 14.646 1.00 94.00 112 THR A O 1
ATOM 870 N N . ASP A 1 113 ? -1.689 10.218 15.428 1.00 92.81 113 ASP A N 1
ATOM 871 C CA . ASP A 1 113 ? -2.476 9.006 15.102 1.00 92.81 113 ASP A CA 1
ATOM 872 C C . ASP A 1 113 ? -2.953 8.929 13.636 1.00 92.81 113 ASP A C 1
ATOM 874 O O . ASP A 1 113 ? -3.884 8.208 13.286 1.00 92.81 113 ASP A O 1
ATOM 878 N N . THR A 1 114 ? -2.310 9.679 12.739 1.00 93.50 114 THR A N 1
ATOM 879 C CA . THR A 1 114 ? -2.615 9.755 11.307 1.00 93.50 114 THR A CA 1
ATOM 880 C C . THR A 1 114 ? -1.315 9.890 10.510 1.00 93.50 114 THR A C 1
ATOM 882 O O . THR A 1 114 ? -0.227 9.908 11.076 1.00 93.50 114 THR A O 1
ATOM 885 N N . LEU A 1 115 ? -1.409 9.945 9.178 1.00 94.81 115 LEU A N 1
ATOM 886 C CA . LEU A 1 115 ? -0.293 10.343 8.314 1.00 94.81 115 LEU A CA 1
ATOM 887 C C . LEU A 1 115 ? -0.728 11.449 7.354 1.00 94.81 115 LEU A C 1
ATOM 889 O O . LEU A 1 115 ? -1.822 11.395 6.778 1.00 94.81 115 LEU A O 1
ATOM 893 N N . SER A 1 116 ? 0.175 12.382 7.092 1.00 95.25 116 SER A N 1
ATOM 894 C CA . SER A 1 116 ? 0.123 13.358 6.007 1.00 95.25 116 SER A CA 1
ATOM 895 C C . SER A 1 116 ? 0.098 12.681 4.626 1.00 95.25 116 SER A C 1
ATOM 897 O O . SER A 1 116 ? 0.460 11.512 4.460 1.00 95.25 116 SER A O 1
ATOM 899 N N . ASN A 1 117 ? -0.325 13.409 3.584 1.00 95.06 117 ASN A N 1
ATOM 900 C CA . ASN A 1 117 ? -0.328 12.868 2.217 1.00 95.06 117 ASN A CA 1
ATOM 901 C C . ASN A 1 117 ? 1.090 12.495 1.742 1.00 95.06 117 ASN A C 1
ATOM 903 O O . ASN A 1 117 ? 1.263 11.490 1.049 1.00 95.06 117 ASN A O 1
ATOM 907 N N . GLU A 1 118 ? 2.103 13.268 2.144 1.00 95.19 118 GLU A N 1
ATOM 908 C CA . GLU A 1 118 ? 3.497 12.977 1.818 1.00 95.19 118 GLU A CA 1
ATOM 909 C C . GLU A 1 118 ? 3.983 11.700 2.511 1.00 95.19 118 GLU A C 1
ATOM 911 O O . GLU A 1 118 ? 4.500 10.814 1.827 1.00 95.19 118 GLU A O 1
ATOM 916 N N . MET A 1 119 ? 3.724 11.525 3.812 1.00 95.50 119 MET A N 1
ATOM 917 C CA . MET A 1 119 ? 4.144 10.312 4.521 1.00 95.50 119 MET A CA 1
ATOM 918 C C . MET A 1 119 ? 3.395 9.057 4.067 1.00 95.50 119 MET A C 1
ATOM 920 O O . MET A 1 119 ? 4.020 8.006 3.924 1.00 95.50 119 MET A O 1
ATOM 924 N N . ARG A 1 120 ? 2.113 9.147 3.677 1.00 95.81 120 ARG A N 1
ATOM 925 C CA . ARG A 1 120 ? 1.416 8.033 2.991 1.00 95.81 120 ARG A CA 1
ATOM 926 C C . ARG A 1 120 ? 2.097 7.652 1.669 1.00 95.81 120 ARG A C 1
ATOM 928 O O . ARG A 1 120 ? 2.205 6.469 1.342 1.00 95.81 120 ARG A O 1
ATOM 935 N N . ARG A 1 121 ? 2.592 8.631 0.903 1.00 95.38 121 ARG A N 1
ATOM 936 C CA . ARG A 1 121 ? 3.332 8.386 -0.351 1.00 95.38 121 ARG A CA 1
ATOM 937 C C . ARG A 1 121 ? 4.732 7.826 -0.086 1.00 95.38 121 ARG A C 1
ATOM 939 O O . ARG A 1 121 ? 5.166 6.939 -0.821 1.00 95.38 121 ARG A O 1
ATOM 946 N N . ALA A 1 122 ? 5.420 8.293 0.955 1.00 95.56 122 ALA A N 1
ATOM 947 C CA . ALA A 1 122 ? 6.710 7.762 1.391 1.00 95.56 122 ALA A CA 1
ATOM 948 C C . ALA A 1 122 ? 6.591 6.301 1.867 1.00 95.56 122 ALA A C 1
ATOM 950 O O . ALA A 1 122 ? 7.339 5.453 1.385 1.00 95.56 122 ALA A O 1
ATOM 951 N N . LEU A 1 123 ? 5.583 5.987 2.688 1.00 97.25 123 LEU A N 1
ATOM 952 C CA . LEU A 1 123 ? 5.226 4.636 3.139 1.00 97.25 123 LEU A CA 1
ATOM 953 C C . LEU A 1 123 ? 5.082 3.664 1.960 1.00 97.25 123 LEU A C 1
ATOM 955 O O . LEU A 1 123 ? 5.782 2.654 1.888 1.00 97.25 123 LEU A O 1
ATOM 959 N N . VAL A 1 124 ? 4.229 3.999 0.988 1.00 96.56 124 VAL A N 1
ATOM 960 C CA . VAL A 1 124 ? 4.005 3.155 -0.198 1.00 96.56 124 VAL A CA 1
ATOM 961 C C . VAL A 1 124 ? 5.277 3.024 -1.053 1.00 96.56 124 VAL A C 1
ATOM 963 O O . VAL A 1 124 ? 5.529 1.953 -1.599 1.00 96.56 124 VAL A O 1
ATOM 966 N N . ASN A 1 125 ? 6.121 4.060 -1.147 1.00 95.25 125 ASN A N 1
ATOM 967 C CA . ASN A 1 125 ? 7.414 3.972 -1.843 1.00 95.25 125 ASN A CA 1
ATOM 968 C C . ASN A 1 125 ? 8.400 3.014 -1.150 1.00 95.25 125 ASN A C 1
ATOM 970 O O . ASN A 1 125 ? 9.023 2.199 -1.831 1.00 95.25 125 ASN A O 1
ATOM 974 N N . ILE A 1 126 ? 8.537 3.107 0.177 1.00 96.19 126 ILE A N 1
ATOM 975 C CA . ILE A 1 126 ? 9.434 2.260 0.979 1.00 96.19 126 ILE A CA 1
ATOM 976 C C . ILE A 1 126 ? 9.026 0.791 0.842 1.00 96.19 126 ILE A C 1
ATOM 978 O O . ILE A 1 126 ? 9.855 -0.047 0.477 1.00 96.19 126 ILE A O 1
ATOM 982 N N . LEU A 1 127 ? 7.736 0.502 1.046 1.00 96.50 127 LEU A N 1
ATOM 983 C CA . LEU A 1 127 ? 7.202 -0.857 0.995 1.00 96.50 127 LEU A CA 1
ATOM 984 C C . LEU A 1 127 ? 7.234 -1.452 -0.414 1.00 96.50 127 LEU A C 1
ATOM 986 O O . LEU A 1 127 ? 7.574 -2.620 -0.554 1.00 96.50 127 LEU A O 1
ATOM 990 N N . VAL A 1 128 ? 6.956 -0.677 -1.472 1.00 95.81 128 VAL A N 1
ATOM 991 C CA . VAL A 1 128 ? 7.124 -1.171 -2.853 1.00 95.81 128 VAL A CA 1
ATOM 992 C C . VAL A 1 128 ? 8.589 -1.491 -3.148 1.00 95.81 128 VAL A C 1
ATOM 994 O O . VAL A 1 128 ? 8.850 -2.525 -3.757 1.00 95.81 128 VAL A O 1
ATOM 997 N N . GLY A 1 129 ? 9.534 -0.669 -2.676 1.00 94.38 129 GLY A N 1
ATOM 998 C CA . GLY A 1 129 ? 10.967 -0.945 -2.794 1.00 94.38 129 GLY A CA 1
ATOM 999 C C . GLY A 1 129 ? 11.346 -2.276 -2.143 1.00 94.38 129 GLY A C 1
ATOM 1000 O O . GLY A 1 129 ? 11.763 -3.196 -2.843 1.00 94.38 129 GLY A O 1
ATOM 1001 N N . HIS A 1 130 ? 11.105 -2.404 -0.834 1.00 95.38 130 HIS A N 1
ATOM 1002 C CA . HIS A 1 130 ? 11.373 -3.623 -0.054 1.00 95.38 130 HIS A CA 1
ATOM 1003 C C . HIS A 1 130 ? 10.663 -4.862 -0.626 1.00 95.38 130 HIS A C 1
ATOM 1005 O O . HIS A 1 130 ? 11.263 -5.930 -0.744 1.00 95.38 130 HIS A O 1
ATOM 1011 N N . MET A 1 131 ? 9.419 -4.715 -1.090 1.00 95.19 131 MET A N 1
ATOM 1012 C CA . MET A 1 131 ? 8.673 -5.786 -1.746 1.00 95.19 131 MET A CA 1
ATOM 1013 C C . MET A 1 131 ? 9.329 -6.223 -3.070 1.00 95.19 131 MET A C 1
ATOM 1015 O O . MET A 1 131 ? 9.407 -7.424 -3.321 1.00 95.19 131 MET A O 1
ATOM 1019 N N . THR A 1 132 ? 9.835 -5.297 -3.898 1.00 93.50 132 THR A N 1
ATOM 1020 C CA . THR A 1 132 ? 10.572 -5.648 -5.133 1.00 93.50 132 THR A CA 1
ATOM 1021 C C . THR A 1 132 ? 11.985 -6.180 -4.895 1.00 93.50 132 THR A C 1
ATOM 1023 O O . THR A 1 132 ? 12.518 -6.906 -5.730 1.00 93.50 132 THR A O 1
ATOM 1026 N N . GLU A 1 133 ? 12.582 -5.829 -3.761 1.00 92.94 133 GLU A N 1
ATOM 1027 C CA . GLU A 1 133 ? 13.919 -6.242 -3.335 1.00 92.94 133 GLU A CA 1
ATOM 1028 C C . GLU A 1 133 ? 13.889 -7.669 -2.762 1.00 92.94 133 GLU A C 1
ATOM 1030 O O . GLU A 1 133 ? 14.666 -8.526 -3.178 1.00 92.94 133 GLU A O 1
ATOM 1035 N N . ARG A 1 134 ? 12.910 -7.969 -1.896 1.00 93.31 134 ARG A N 1
ATOM 1036 C CA . ARG A 1 134 ? 12.730 -9.285 -1.260 1.00 93.31 134 ARG A CA 1
ATOM 1037 C C . ARG A 1 134 ? 12.046 -10.329 -2.149 1.00 93.31 134 ARG A C 1
ATOM 1039 O O . ARG A 1 134 ? 12.345 -11.511 -2.015 1.00 93.31 134 ARG A O 1
ATOM 1046 N N . HIS A 1 135 ? 11.131 -9.918 -3.033 1.00 92.00 135 HIS A N 1
ATOM 1047 C CA . HIS A 1 135 ? 10.317 -10.836 -3.854 1.00 92.00 135 HIS A CA 1
ATOM 1048 C C . HIS A 1 135 ? 10.559 -10.693 -5.368 1.00 92.00 135 HIS A C 1
ATOM 1050 O O . HIS A 1 135 ? 9.843 -11.284 -6.176 1.00 92.00 135 HIS A O 1
ATOM 1056 N N . GLY A 1 136 ? 11.572 -9.919 -5.768 1.00 89.06 136 GLY A N 1
ATOM 1057 C CA . GLY A 1 136 ? 11.894 -9.649 -7.169 1.00 89.06 136 GLY A CA 1
ATOM 1058 C C . GLY A 1 136 ? 10.911 -8.693 -7.858 1.00 89.06 136 GLY A C 1
ATOM 1059 O O . GLY A 1 136 ? 9.970 -8.169 -7.265 1.00 89.06 136 GLY A O 1
ATOM 1060 N N . ARG A 1 137 ? 11.123 -8.443 -9.159 1.00 86.38 137 ARG A N 1
ATOM 1061 C CA . ARG A 1 137 ? 10.430 -7.364 -9.896 1.00 86.38 137 ARG A CA 1
ATOM 1062 C C . ARG A 1 137 ? 8.900 -7.497 -9.922 1.00 86.38 137 ARG A C 1
ATOM 1064 O O . ARG A 1 137 ? 8.233 -6.467 -10.002 1.00 86.38 137 ARG A O 1
ATOM 1071 N N . ILE A 1 138 ? 8.345 -8.715 -9.883 1.00 89.69 138 ILE A N 1
ATOM 1072 C CA . ILE A 1 138 ? 6.894 -8.975 -9.971 1.00 89.69 138 ILE A CA 1
ATOM 1073 C C . ILE A 1 138 ? 6.410 -9.782 -8.746 1.00 89.69 138 ILE A C 1
ATOM 1075 O O . ILE A 1 138 ? 6.252 -10.999 -8.832 1.00 89.69 138 ILE A O 1
ATOM 1079 N N . PRO A 1 139 ? 6.138 -9.109 -7.613 1.00 94.12 139 PRO A N 1
ATOM 1080 C CA . PRO A 1 139 ? 5.504 -9.705 -6.439 1.00 94.12 139 PRO A CA 1
ATOM 1081 C C . PRO A 1 139 ? 4.166 -10.390 -6.746 1.00 94.12 139 PRO A C 1
ATOM 1083 O O . PRO A 1 139 ? 3.333 -9.883 -7.512 1.00 94.12 139 PRO A O 1
ATOM 1086 N N . THR A 1 140 ? 3.920 -11.522 -6.093 1.00 95.81 140 THR A N 1
ATOM 1087 C CA . THR A 1 140 ? 2.678 -12.295 -6.215 1.00 95.81 140 THR A CA 1
ATOM 1088 C C . THR A 1 140 ? 1.474 -11.547 -5.628 1.00 95.81 140 THR A C 1
ATOM 1090 O O . THR A 1 140 ? 1.609 -10.526 -4.948 1.00 95.81 140 THR A O 1
ATOM 1093 N N . GLN A 1 141 ? 0.272 -12.054 -5.905 1.00 95.88 141 GLN A N 1
ATOM 1094 C CA . GLN A 1 141 ? -0.982 -11.547 -5.342 1.00 95.88 141 GLN A CA 1
ATOM 1095 C C . GLN A 1 141 ? -0.997 -11.650 -3.809 1.00 95.88 141 GLN A C 1
ATOM 1097 O O . GLN A 1 141 ? -1.180 -10.634 -3.143 1.00 95.88 141 GLN A O 1
ATOM 1102 N N . LYS A 1 142 ? -0.689 -12.831 -3.244 1.00 95.06 142 LYS A N 1
ATOM 1103 C CA . LYS A 1 142 ? -0.641 -13.022 -1.784 1.00 95.06 142 LYS A CA 1
ATOM 1104 C C . LYS A 1 142 ? 0.398 -12.122 -1.104 1.00 95.06 142 LYS A C 1
ATOM 1106 O O . LYS A 1 142 ? 0.115 -11.579 -0.044 1.00 95.06 142 LYS A O 1
ATOM 1111 N N . GLN A 1 143 ? 1.565 -11.899 -1.717 1.00 95.69 143 GLN A N 1
ATOM 1112 C CA . GLN A 1 143 ? 2.554 -10.955 -1.176 1.00 95.69 143 GLN A CA 1
ATOM 1113 C C . GLN A 1 143 ? 1.983 -9.531 -1.109 1.00 95.69 143 GLN A C 1
ATOM 1115 O O . GLN A 1 143 ? 2.031 -8.908 -0.053 1.00 95.69 143 GLN A O 1
ATOM 1120 N N . ARG A 1 144 ? 1.386 -9.026 -2.198 1.00 96.25 144 ARG A N 1
ATOM 1121 C CA . ARG A 1 144 ? 0.752 -7.693 -2.219 1.00 96.25 144 ARG A CA 1
ATOM 1122 C C . ARG A 1 144 ? -0.373 -7.554 -1.186 1.00 96.25 144 ARG A C 1
ATOM 1124 O O . ARG A 1 144 ? -0.465 -6.514 -0.538 1.00 96.25 144 ARG A O 1
ATOM 1131 N N . GLU A 1 145 ? -1.172 -8.602 -0.996 1.00 96.44 145 GLU A N 1
ATOM 1132 C CA . GLU A 1 145 ? -2.233 -8.652 0.018 1.00 96.44 145 GLU A CA 1
ATOM 1133 C C . GLU A 1 145 ? -1.663 -8.638 1.447 1.00 96.44 145 GLU A C 1
ATOM 1135 O O . GLU A 1 145 ? -2.124 -7.855 2.274 1.00 96.44 145 GLU A O 1
ATOM 1140 N N . GLN A 1 146 ? -0.584 -9.383 1.722 1.00 96.31 146 GLN A N 1
ATOM 1141 C CA . GLN A 1 146 ? 0.126 -9.323 3.007 1.00 96.31 146 GLN A CA 1
ATOM 1142 C C . GLN A 1 146 ? 0.677 -7.918 3.313 1.00 96.31 146 GLN A C 1
ATOM 1144 O O . GLN A 1 146 ? 0.505 -7.444 4.434 1.00 96.31 146 GLN A O 1
ATOM 1149 N N . TYR A 1 147 ? 1.273 -7.197 2.351 1.00 97.50 147 TYR A N 1
ATOM 1150 C CA . TYR A 1 147 ? 1.698 -5.806 2.599 1.00 97.50 147 TYR A CA 1
ATOM 1151 C C . TYR A 1 147 ? 0.504 -4.874 2.878 1.00 97.50 147 TYR A C 1
ATOM 1153 O O . TYR A 1 147 ? 0.597 -4.032 3.769 1.00 97.50 147 TYR A O 1
ATOM 1161 N N . ALA A 1 148 ? -0.627 -5.037 2.183 1.00 97.75 148 ALA A N 1
ATOM 1162 C CA . ALA A 1 148 ? -1.840 -4.251 2.433 1.00 97.75 148 ALA A CA 1
ATOM 1163 C C . ALA A 1 148 ? -2.428 -4.506 3.836 1.00 97.75 148 ALA A C 1
ATOM 1165 O O . ALA A 1 148 ? -2.723 -3.554 4.562 1.00 97.75 148 ALA A O 1
ATOM 1166 N N . ILE A 1 149 ? -2.509 -5.776 4.254 1.00 96.94 149 ILE A N 1
ATOM 1167 C CA . ILE A 1 149 ? -2.886 -6.183 5.618 1.00 96.94 149 ILE A CA 1
ATOM 1168 C C . ILE A 1 149 ? -1.925 -5.570 6.645 1.00 96.94 149 ILE A C 1
ATOM 1170 O O . ILE A 1 149 ? -2.365 -5.016 7.654 1.00 96.94 149 ILE A O 1
ATOM 1174 N N . GLY A 1 150 ? -0.615 -5.639 6.394 1.00 97.56 150 GLY A N 1
ATOM 1175 C CA . GLY A 1 150 ? 0.412 -5.120 7.296 1.00 97.56 150 GLY A CA 1
ATOM 1176 C C . GLY A 1 150 ? 0.322 -3.607 7.505 1.00 97.56 150 GLY A C 1
ATOM 1177 O O . GLY A 1 150 ? 0.456 -3.152 8.640 1.00 97.56 150 GLY A O 1
ATOM 1178 N N . ILE A 1 151 ? 0.012 -2.841 6.450 1.00 97.38 151 ILE A N 1
ATOM 1179 C CA . ILE A 1 151 ? -0.192 -1.384 6.520 1.00 97.38 151 ILE A CA 1
ATOM 1180 C C . ILE A 1 151 ? -1.339 -1.040 7.474 1.00 97.38 151 ILE A C 1
ATOM 1182 O O . ILE A 1 151 ? -1.107 -0.336 8.454 1.00 97.38 151 ILE A O 1
ATOM 1186 N N . VAL A 1 152 ? -2.551 -1.561 7.246 1.00 96.44 152 VAL A N 1
ATOM 1187 C CA . VAL A 1 152 ? -3.719 -1.220 8.089 1.00 96.44 152 VA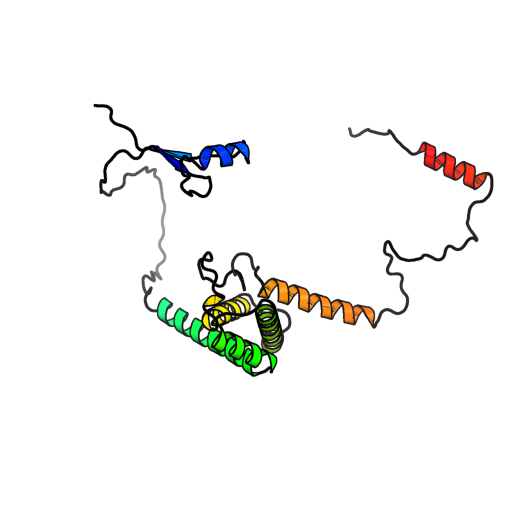L A CA 1
ATOM 1188 C C . VAL A 1 152 ? -3.615 -1.789 9.506 1.00 96.44 152 VAL A C 1
ATOM 1190 O O . VAL A 1 152 ? -4.228 -1.276 10.437 1.00 96.44 152 VAL A O 1
ATOM 1193 N N . SER A 1 153 ? -2.806 -2.835 9.691 1.00 96.19 153 SER A N 1
ATOM 1194 C CA . SER A 1 153 ? -2.528 -3.418 11.008 1.00 96.19 153 SER A CA 1
ATOM 1195 C C . SER A 1 153 ? -1.493 -2.619 11.798 1.00 96.19 153 SER A C 1
ATOM 1197 O O . SER A 1 153 ? -1.495 -2.674 13.030 1.00 96.19 153 SER A O 1
ATOM 1199 N N . LEU A 1 154 ? -0.597 -1.892 11.123 1.00 96.12 154 LEU A N 1
ATOM 1200 C CA . LEU A 1 154 ? 0.360 -0.979 11.748 1.00 96.12 154 LEU A CA 1
ATOM 1201 C C . LEU A 1 154 ? -0.234 0.417 11.973 1.00 96.12 154 LEU A C 1
ATOM 1203 O O . LEU A 1 154 ? 0.025 1.000 13.022 1.00 96.12 154 LEU A O 1
ATOM 1207 N N . PHE A 1 155 ? -1.064 0.889 11.040 1.00 96.12 155 PHE A N 1
ATOM 1208 C CA . PHE A 1 155 ? -1.668 2.222 11.019 1.00 96.12 155 PHE A CA 1
ATOM 1209 C C . PHE A 1 155 ? -3.206 2.133 10.894 1.00 96.12 155 PHE A C 1
ATOM 1211 O O . PHE A 1 155 ? -3.739 2.267 9.787 1.00 96.12 155 PHE A O 1
ATOM 1218 N N . PRO A 1 156 ? -3.945 1.888 11.995 1.00 95.31 156 PRO A N 1
ATOM 1219 C CA . PRO A 1 156 ? -5.397 1.696 11.955 1.00 95.31 156 PRO A CA 1
ATOM 1220 C C . PRO A 1 156 ? -6.193 2.843 11.318 1.00 95.31 156 PRO A C 1
ATOM 1222 O O . PRO A 1 156 ? -7.184 2.571 10.646 1.00 95.31 156 PRO A O 1
ATOM 1225 N N . SER A 1 157 ? -5.755 4.101 11.442 1.00 94.62 157 SER A N 1
ATOM 1226 C CA . SER A 1 157 ? -6.427 5.256 10.815 1.00 94.62 157 SER A CA 1
ATOM 1227 C C . SER A 1 157 ? -6.238 5.360 9.292 1.00 94.62 157 SER A C 1
ATOM 1229 O O . SER A 1 157 ? -6.846 6.215 8.649 1.00 94.62 157 SER A O 1
ATOM 1231 N N . LEU A 1 158 ? -5.428 4.480 8.688 1.00 94.38 158 LEU A N 1
ATOM 1232 C CA . LEU A 1 158 ? -5.364 4.289 7.233 1.00 94.38 158 LEU A CA 1
ATOM 1233 C C . LEU A 1 158 ? -6.319 3.195 6.731 1.00 94.38 158 LEU A C 1
ATOM 1235 O O . LEU A 1 158 ? -6.381 2.963 5.522 1.00 94.38 158 LEU A O 1
ATOM 1239 N N . LYS A 1 159 ? -7.027 2.495 7.626 1.00 95.38 159 LYS A N 1
ATOM 1240 C CA . LYS A 1 159 ? -8.039 1.507 7.250 1.00 95.38 159 LYS A CA 1
ATOM 1241 C C . LYS A 1 159 ? -9.242 2.221 6.630 1.00 95.38 159 LYS A C 1
ATOM 1243 O O . LYS A 1 159 ? -9.800 3.134 7.231 1.00 95.38 159 LYS A O 1
ATOM 1248 N N . ASP A 1 160 ? -9.673 1.764 5.462 1.00 94.62 160 ASP A N 1
ATOM 1249 C CA . ASP A 1 160 ? -10.918 2.221 4.844 1.00 94.62 160 ASP A CA 1
ATOM 1250 C C . ASP A 1 160 ? -12.138 1.676 5.631 1.00 94.62 160 ASP A C 1
ATOM 1252 O O . ASP A 1 160 ? -12.207 0.462 5.862 1.00 94.62 160 ASP A O 1
ATOM 1256 N N . PRO A 1 161 ? -13.086 2.525 6.079 1.00 94.31 161 PRO A N 1
ATOM 1257 C CA . PRO A 1 161 ? -14.315 2.076 6.732 1.00 94.31 161 PRO A CA 1
ATOM 1258 C C . PRO A 1 161 ? -15.355 1.482 5.764 1.00 94.31 161 PRO A C 1
ATOM 1260 O O . PRO A 1 161 ? -16.232 0.755 6.226 1.00 94.31 161 PRO A O 1
ATOM 1263 N N . PHE A 1 162 ? -15.272 1.757 4.457 1.00 91.25 162 PHE A N 1
ATOM 1264 C CA . PHE A 1 162 ? -16.236 1.284 3.451 1.00 91.25 162 PHE A CA 1
ATOM 1265 C C . PHE A 1 162 ? -15.839 -0.070 2.827 1.00 91.25 162 PHE A C 1
ATOM 1267 O O . PHE A 1 162 ? -16.695 -0.849 2.406 1.00 91.25 162 PHE A O 1
ATOM 1274 N N . SER A 1 163 ? -14.541 -0.387 2.802 1.00 92.25 163 SER A N 1
ATOM 1275 C CA . SER A 1 163 ? -13.988 -1.682 2.384 1.00 92.25 163 SER A CA 1
ATOM 1276 C C . SER A 1 163 ? -14.362 -2.820 3.340 1.00 92.25 163 SER A C 1
ATOM 1278 O O . SER A 1 163 ? -14.215 -2.721 4.560 1.00 92.25 163 SER A O 1
ATOM 1280 N N . LYS A 1 164 ? -14.717 -3.982 2.772 1.00 90.81 164 LYS A N 1
ATOM 1281 C CA . LYS A 1 164 ? -15.109 -5.196 3.519 1.00 90.81 164 LYS A CA 1
ATOM 1282 C C . LYS A 1 164 ? -14.005 -5.700 4.448 1.00 90.81 164 LYS A C 1
ATOM 1284 O O . LYS A 1 164 ? -14.284 -6.259 5.506 1.00 90.81 164 LYS A O 1
ATOM 1289 N N . LYS A 1 165 ? -12.746 -5.522 4.036 1.00 91.81 165 LYS A N 1
ATOM 1290 C CA . LYS A 1 165 ? -11.550 -5.906 4.805 1.00 91.81 165 LYS A CA 1
ATOM 1291 C C . LYS A 1 165 ? -10.791 -4.702 5.381 1.00 91.81 165 LYS A C 1
ATOM 1293 O O . LYS A 1 165 ? -9.968 -4.858 6.281 1.00 91.81 165 LYS A O 1
ATOM 1298 N N . GLY A 1 166 ? -11.045 -3.505 4.859 1.00 94.81 166 GLY A N 1
ATOM 1299 C CA . GLY A 1 166 ? -10.399 -2.243 5.212 1.00 94.81 166 GLY A CA 1
ATOM 1300 C C . GLY A 1 166 ? -9.061 -1.945 4.534 1.00 94.81 166 GLY A C 1
ATOM 1301 O O . GLY A 1 166 ? -8.530 -0.854 4.721 1.00 94.81 166 GLY A O 1
ATOM 1302 N N . TYR A 1 167 ? -8.500 -2.881 3.762 1.00 96.06 167 TYR A N 1
ATOM 1303 C CA . TYR A 1 167 ? -7.209 -2.718 3.073 1.00 96.06 167 TYR A CA 1
ATOM 1304 C C . TYR A 1 167 ? -7.305 -2.683 1.541 1.00 96.06 167 TYR A C 1
ATOM 1306 O O . TYR A 1 167 ? -6.282 -2.536 0.869 1.00 96.06 167 TYR A O 1
ATOM 1314 N N . GLU A 1 168 ? -8.511 -2.791 0.978 1.00 95.88 168 GLU A N 1
ATOM 1315 C CA . GLU A 1 168 ? -8.729 -2.970 -0.468 1.00 95.88 168 GLU A CA 1
ATOM 1316 C C . GLU A 1 168 ? -8.237 -1.748 -1.284 1.00 95.88 168 GLU A C 1
ATOM 1318 O O . GLU A 1 168 ? -7.745 -1.902 -2.399 1.00 95.88 168 GLU A O 1
ATOM 1323 N N . HIS A 1 169 ? -8.212 -0.544 -0.693 1.00 95.88 169 HIS A N 1
ATOM 1324 C CA . HIS A 1 169 ? -7.557 0.640 -1.276 1.00 95.88 169 HIS A CA 1
ATOM 1325 C C . HIS A 1 169 ? -6.031 0.492 -1.467 1.00 95.88 169 HIS A C 1
ATOM 1327 O O . HIS A 1 169 ? -5.468 1.050 -2.414 1.00 95.88 169 HIS A O 1
ATOM 1333 N N . PHE A 1 170 ? -5.330 -0.237 -0.591 1.00 96.88 170 PHE A N 1
ATOM 1334 C CA . PHE A 1 170 ? -3.892 -0.493 -0.743 1.00 96.88 170 PHE A CA 1
ATOM 1335 C C . PHE A 1 170 ? -3.638 -1.612 -1.747 1.00 96.88 170 PHE A C 1
ATOM 1337 O O . PHE A 1 170 ? -2.816 -1.441 -2.652 1.00 96.88 170 PHE A O 1
ATOM 1344 N N . TYR A 1 171 ? -4.360 -2.723 -1.614 1.00 97.50 171 TYR A N 1
ATOM 1345 C CA .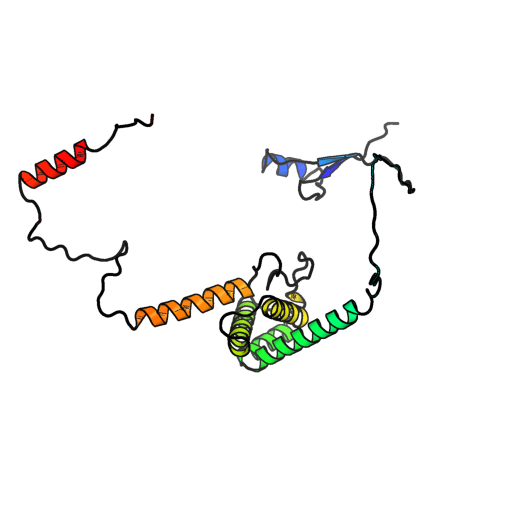 TYR A 1 171 ? -4.427 -3.770 -2.626 1.00 97.50 171 TYR A CA 1
ATOM 1346 C C . TYR A 1 171 ? -5.739 -4.542 -2.510 1.00 97.50 171 TYR A C 1
ATOM 1348 O O . TYR A 1 171 ? -6.024 -5.124 -1.463 1.00 97.50 171 TYR A O 1
ATOM 1356 N N . ASP A 1 172 ? -6.494 -4.598 -3.603 1.00 96.19 172 ASP A N 1
ATOM 1357 C CA . ASP A 1 172 ? -7.618 -5.516 -3.745 1.00 96.19 172 ASP A CA 1
ATOM 1358 C C . ASP A 1 172 ? -7.177 -6.752 -4.540 1.00 96.19 172 ASP A C 1
ATOM 1360 O O . ASP A 1 172 ? -6.668 -6.659 -5.661 1.00 96.19 172 ASP A O 1
ATOM 1364 N N . ALA A 1 173 ? -7.401 -7.924 -3.952 1.00 93.81 173 ALA A N 1
ATOM 1365 C CA . ALA A 1 173 ? -7.118 -9.212 -4.561 1.00 93.81 173 ALA A CA 1
ATOM 1366 C C . ALA A 1 173 ? -8.105 -9.579 -5.688 1.00 93.81 173 ALA A C 1
ATOM 1368 O O . ALA A 1 173 ? -7.720 -10.339 -6.573 1.00 93.81 173 ALA A O 1
ATOM 1369 N N . ALA A 1 174 ? -9.339 -9.061 -5.689 1.00 93.25 174 ALA A N 1
ATOM 1370 C CA . ALA A 1 174 ? -10.358 -9.401 -6.685 1.00 93.25 174 ALA A CA 1
ATOM 1371 C C . ALA A 1 174 ? -10.156 -8.646 -8.013 1.00 93.25 174 ALA A C 1
ATOM 1373 O O . ALA A 1 174 ? -10.057 -9.266 -9.069 1.00 93.25 174 ALA A O 1
ATOM 1374 N N . SER A 1 175 ? -10.032 -7.317 -7.969 1.00 93.50 175 SER A N 1
ATOM 1375 C CA . SER A 1 175 ? -9.721 -6.476 -9.140 1.00 93.50 175 SER A CA 1
ATOM 1376 C C . SER A 1 175 ? -8.227 -6.420 -9.483 1.00 93.50 175 SER A C 1
ATOM 1378 O O . SER A 1 175 ? -7.850 -5.949 -10.556 1.00 93.50 175 SER A O 1
ATOM 1380 N N . GLY A 1 176 ? -7.352 -6.845 -8.565 1.00 93.75 176 GLY A N 1
ATOM 1381 C CA . GLY A 1 176 ? -5.900 -6.701 -8.691 1.00 93.75 176 GLY A CA 1
ATOM 1382 C C . GLY A 1 176 ? -5.401 -5.250 -8.610 1.00 93.75 176 GLY A C 1
ATOM 1383 O O . GLY A 1 176 ? -4.262 -4.986 -9.011 1.00 93.75 176 GLY A O 1
ATOM 1384 N N . SER A 1 177 ? -6.239 -4.319 -8.140 1.00 94.69 177 SER A N 1
ATOM 1385 C CA . SER A 1 177 ? -5.997 -2.870 -8.137 1.00 94.69 177 SER A CA 1
ATOM 1386 C C . SER A 1 177 ? -5.490 -2.340 -6.777 1.00 94.69 177 SER A C 1
ATOM 1388 O O . SER A 1 177 ? -4.903 -3.088 -5.998 1.00 94.69 177 SER A O 1
ATOM 1390 N N . GLY A 1 178 ? -5.628 -1.036 -6.510 1.00 95.31 178 GLY A N 1
ATOM 1391 C CA . GLY A 1 178 ? -5.132 -0.370 -5.297 1.00 95.31 178 GLY A CA 1
ATOM 1392 C C . GLY A 1 178 ? -3.746 0.285 -5.430 1.00 95.31 178 GLY A C 1
ATOM 1393 O O . GLY A 1 178 ? -3.013 0.089 -6.408 1.00 95.31 178 GLY A O 1
ATOM 1394 N N . TYR A 1 179 ? -3.382 1.100 -4.434 1.00 95.62 179 TYR A N 1
ATOM 1395 C CA . TYR A 1 179 ? -2.175 1.941 -4.440 1.00 95.62 179 TYR A CA 1
ATOM 1396 C C . TYR A 1 179 ? -0.863 1.160 -4.606 1.00 95.62 179 TYR A C 1
ATOM 1398 O O . TYR A 1 179 ? 0.021 1.615 -5.339 1.00 95.62 179 TYR A O 1
ATOM 1406 N N . LEU A 1 180 ? -0.723 -0.018 -3.985 1.00 96.00 180 LEU A N 1
ATOM 1407 C CA . LEU A 1 180 ? 0.467 -0.866 -4.131 1.00 96.00 180 LEU A CA 1
ATOM 1408 C C . LEU A 1 180 ? 0.601 -1.378 -5.571 1.00 96.00 180 LEU A C 1
ATOM 1410 O O . LEU A 1 180 ? 1.687 -1.305 -6.145 1.00 96.00 180 LEU A O 1
ATOM 1414 N N . ALA A 1 181 ? -0.496 -1.832 -6.186 1.00 95.06 181 ALA A N 1
ATOM 1415 C CA . ALA A 1 181 ? -0.498 -2.319 -7.567 1.00 95.06 181 ALA A CA 1
ATOM 1416 C C . ALA A 1 181 ? -0.188 -1.198 -8.575 1.00 95.06 181 ALA A C 1
ATOM 1418 O O . ALA A 1 181 ? 0.660 -1.369 -9.457 1.00 95.06 181 ALA A O 1
ATOM 1419 N N . TRP A 1 182 ? -0.812 -0.025 -8.414 1.00 94.56 182 TRP A N 1
ATOM 1420 C CA . TRP A 1 182 ? -0.518 1.155 -9.233 1.00 94.56 182 TRP A CA 1
ATOM 1421 C C . TRP A 1 182 ? 0.941 1.601 -9.093 1.00 94.56 182 TRP A C 1
ATOM 1423 O O . TRP A 1 182 ? 1.616 1.886 -10.092 1.00 94.56 182 TRP A O 1
ATOM 1433 N N . ARG A 1 183 ? 1.467 1.637 -7.861 1.00 94.50 183 ARG A N 1
ATOM 1434 C CA . ARG A 1 183 ? 2.833 2.107 -7.630 1.00 94.50 183 ARG A CA 1
ATOM 1435 C C . ARG A 1 183 ? 3.873 1.131 -8.169 1.00 94.50 183 ARG A C 1
ATOM 1437 O O . ARG A 1 183 ? 4.811 1.560 -8.834 1.00 94.50 183 ARG A O 1
ATOM 1444 N N . LEU A 1 184 ? 3.662 -0.168 -7.977 1.00 93.81 184 LEU A N 1
ATOM 1445 C CA . LEU A 1 184 ? 4.488 -1.231 -8.546 1.00 93.81 184 LEU A CA 1
ATOM 1446 C C . LEU A 1 184 ? 4.556 -1.124 -10.086 1.00 93.81 184 LEU A C 1
ATOM 1448 O O . LEU A 1 184 ? 5.648 -1.092 -10.657 1.00 93.81 184 LEU A O 1
ATOM 1452 N N . LYS A 1 185 ? 3.405 -0.946 -10.754 1.00 90.69 185 LYS A N 1
ATOM 1453 C CA . LYS A 1 185 ? 3.299 -0.761 -12.216 1.00 90.69 185 LYS A CA 1
ATOM 1454 C C . LYS A 1 185 ? 4.020 0.500 -12.720 1.00 90.69 185 LYS A C 1
ATOM 1456 O O . LYS A 1 185 ? 4.659 0.464 -13.772 1.00 90.69 185 LYS A O 1
ATOM 1461 N N . THR A 1 186 ? 3.940 1.615 -11.989 1.00 86.56 186 THR A N 1
ATOM 1462 C CA . THR A 1 186 ? 4.581 2.883 -12.396 1.00 86.56 186 THR A CA 1
ATOM 1463 C C . THR A 1 186 ? 6.088 2.907 -12.133 1.00 86.56 186 THR A C 1
ATOM 1465 O O . THR A 1 186 ? 6.838 3.347 -13.003 1.00 86.56 186 THR A O 1
ATOM 1468 N N . VAL A 1 187 ? 6.558 2.369 -11.001 1.00 77.12 187 VAL A N 1
ATOM 1469 C CA . VAL A 1 187 ? 7.997 2.224 -10.705 1.00 77.12 187 VAL A CA 1
ATOM 1470 C C . VAL A 1 187 ? 8.675 1.347 -11.763 1.00 77.12 187 VAL A C 1
ATOM 1472 O O . VAL A 1 187 ? 9.646 1.776 -12.386 1.00 77.12 187 VAL A O 1
ATOM 1475 N N . GLN A 1 188 ? 8.113 0.168 -12.063 1.00 65.19 188 GLN A N 1
ATOM 1476 C CA . GLN A 1 188 ? 8.658 -0.751 -13.072 1.00 65.19 188 GLN A CA 1
ATOM 1477 C C . GLN A 1 188 ? 8.868 -0.107 -14.453 1.00 65.19 188 GLN A C 1
ATOM 1479 O O . GLN A 1 188 ? 9.848 -0.455 -15.120 1.00 65.19 188 GLN A O 1
ATOM 1484 N N . ARG A 1 189 ? 7.970 0.797 -14.882 1.00 60.66 189 ARG A N 1
ATOM 1485 C CA . ARG A 1 189 ? 8.009 1.459 -16.201 1.00 60.66 189 ARG A CA 1
ATOM 1486 C C . ARG A 1 189 ? 9.171 2.449 -16.322 1.00 60.66 189 ARG A C 1
ATOM 1488 O O . ARG A 1 189 ? 9.800 2.512 -17.381 1.00 60.66 189 ARG A O 1
ATOM 1495 N N . ASN A 1 190 ? 9.484 3.165 -15.241 1.00 59.44 190 ASN A N 1
ATOM 1496 C CA . ASN A 1 190 ? 10.557 4.163 -15.204 1.00 59.44 190 ASN A CA 1
ATOM 1497 C C . ASN A 1 190 ? 11.948 3.527 -15.356 1.00 59.44 190 ASN A C 1
ATOM 1499 O O . ASN A 1 190 ? 12.802 4.077 -16.046 1.00 59.44 190 ASN A O 1
ATOM 1503 N N . HIS A 1 191 ? 12.168 2.336 -14.790 1.00 56.34 191 HIS A N 1
ATOM 1504 C CA . HIS A 1 191 ? 13.434 1.618 -14.977 1.00 56.34 191 HIS A CA 1
ATOM 1505 C C . HIS A 1 191 ? 13.641 1.185 -16.440 1.00 56.34 191 HIS A C 1
ATOM 1507 O O . HIS A 1 191 ? 14.725 1.375 -16.987 1.00 56.34 191 HIS A O 1
ATOM 1513 N N . SER A 1 192 ? 12.596 0.678 -17.109 1.00 52.81 192 SER A N 1
ATOM 1514 C CA . SER A 1 192 ? 12.690 0.217 -18.505 1.00 52.81 192 SER A CA 1
ATOM 1515 C C . SER A 1 192 ? 12.917 1.328 -19.537 1.00 52.81 192 SER A C 1
ATOM 1517 O O . SER A 1 192 ? 13.585 1.086 -20.537 1.00 52.81 192 SER A O 1
ATOM 1519 N N . CYS A 1 193 ? 12.408 2.549 -19.330 1.00 45.97 193 CYS A N 1
ATOM 1520 C CA . CYS A 1 193 ? 12.662 3.631 -20.292 1.00 45.97 193 CYS A CA 1
ATOM 1521 C C . CYS A 1 193 ? 14.081 4.216 -20.173 1.00 45.97 193 CYS A C 1
ATOM 1523 O O . CYS A 1 193 ? 14.590 4.792 -21.133 1.00 45.97 193 CYS A O 1
ATOM 1525 N N . HIS A 1 194 ? 14.738 4.048 -19.020 1.00 47.22 194 HIS A N 1
ATOM 1526 C CA . HIS A 1 194 ? 16.087 4.556 -18.778 1.00 47.22 194 HIS A CA 1
ATOM 1527 C C . HIS A 1 194 ? 17.188 3.634 -19.338 1.00 47.22 194 HIS A C 1
ATOM 1529 O O . HIS A 1 194 ? 18.268 4.112 -19.685 1.00 47.22 194 HIS A O 1
ATOM 1535 N N . THR A 1 195 ? 16.931 2.327 -19.469 1.00 47.78 195 THR A N 1
ATOM 1536 C CA . THR A 1 195 ? 17.845 1.390 -20.151 1.00 47.78 195 THR A CA 1
ATOM 1537 C C . THR A 1 195 ? 17.776 1.550 -21.670 1.00 47.78 195 THR A C 1
ATOM 1539 O O . THR A 1 195 ? 18.807 1.719 -22.316 1.00 47.78 195 THR A O 1
ATOM 1542 N N . GLU A 1 196 ? 16.562 1.614 -22.228 1.00 48.34 196 GLU A N 1
ATOM 1543 C CA . GLU A 1 196 ? 16.300 1.833 -23.663 1.00 48.34 196 GLU A CA 1
ATOM 1544 C C . GLU A 1 196 ? 16.985 3.092 -24.225 1.00 48.34 196 GLU A C 1
ATOM 1546 O O . GLU A 1 196 ? 17.443 3.102 -25.366 1.00 48.34 196 GLU A O 1
ATOM 1551 N N . ARG A 1 197 ? 17.074 4.159 -23.421 1.00 47.88 197 ARG A N 1
ATOM 1552 C CA . ARG A 1 197 ? 17.620 5.461 -23.838 1.00 47.88 197 ARG A CA 1
ATOM 1553 C C . ARG A 1 197 ? 19.147 5.555 -23.855 1.00 47.88 197 ARG A C 1
ATOM 1555 O O . ARG A 1 197 ? 19.656 6.517 -24.418 1.00 47.88 197 ARG A O 1
ATOM 1562 N N . LYS A 1 198 ? 19.882 4.609 -23.256 1.00 49.28 198 LYS A N 1
ATOM 1563 C CA . LYS A 1 198 ? 21.360 4.638 -23.255 1.00 49.28 198 LYS A CA 1
ATOM 1564 C C . LYS A 1 198 ? 22.004 3.873 -24.414 1.00 49.28 198 LYS A C 1
ATOM 1566 O O . LYS A 1 198 ? 23.137 4.183 -24.761 1.00 49.28 198 LYS A O 1
ATOM 1571 N N . ASN A 1 199 ? 21.284 2.936 -25.035 1.00 48.72 199 ASN A N 1
ATOM 1572 C CA . ASN A 1 199 ? 21.842 2.016 -26.036 1.00 48.72 199 ASN A CA 1
ATOM 1573 C C . ASN A 1 199 ? 21.267 2.219 -27.453 1.00 48.72 199 ASN A C 1
ATOM 1575 O O . ASN A 1 199 ? 21.353 1.319 -28.284 1.00 48.72 199 ASN A O 1
ATOM 1579 N N . LYS A 1 200 ? 20.679 3.386 -27.748 1.00 45.88 200 LYS A N 1
ATOM 1580 C CA . LYS A 1 200 ? 20.166 3.731 -29.085 1.00 45.88 200 LYS A CA 1
ATOM 1581 C C . LYS A 1 200 ? 21.039 4.771 -29.778 1.00 45.88 200 LYS A C 1
ATOM 1583 O O . LYS A 1 200 ? 20.713 5.953 -29.839 1.00 45.88 200 LYS A O 1
ATOM 1588 N N . SER A 1 201 ? 22.139 4.286 -30.344 1.00 47.22 201 SER A N 1
ATOM 1589 C CA . SER A 1 201 ? 22.791 4.935 -31.480 1.00 47.22 201 SER A CA 1
ATOM 1590 C C . SER A 1 201 ? 21.818 4.982 -32.664 1.00 47.22 201 SER A C 1
ATOM 1592 O O . SER A 1 201 ? 21.424 3.930 -33.161 1.00 47.22 201 SER A O 1
ATOM 1594 N N . SER A 1 202 ? 21.431 6.193 -33.073 1.00 50.56 202 SER A N 1
ATOM 1595 C CA . SER A 1 202 ? 20.945 6.547 -34.420 1.00 50.56 202 SER A CA 1
ATOM 1596 C C . SER A 1 202 ? 20.191 5.457 -35.210 1.00 50.56 202 SER A C 1
ATOM 1598 O O . SER A 1 202 ? 20.719 4.927 -36.184 1.00 50.56 202 SER A O 1
ATOM 1600 N N . SER A 1 203 ? 18.935 5.199 -34.836 1.00 50.28 203 SER A N 1
ATOM 1601 C CA . SER A 1 203 ? 17.911 4.655 -35.742 1.00 50.28 203 SER A CA 1
ATOM 1602 C C . SER A 1 203 ? 16.568 5.312 -35.429 1.00 50.28 203 SER A C 1
ATOM 1604 O O . SER A 1 203 ? 16.213 5.502 -34.263 1.00 50.28 203 SER A O 1
ATOM 1606 N N . GLU A 1 204 ? 15.856 5.718 -36.475 1.00 56.56 204 GLU A N 1
ATOM 1607 C CA . GLU A 1 204 ? 14.824 6.755 -36.428 1.00 56.56 204 GLU A CA 1
ATOM 1608 C C . GLU A 1 204 ? 13.568 6.336 -35.647 1.00 56.56 204 GLU A C 1
ATOM 1610 O O . GLU A 1 204 ? 12.694 5.624 -36.141 1.00 56.56 204 GLU A O 1
ATOM 1615 N N . GLN A 1 205 ? 13.429 6.821 -34.409 1.00 52.41 205 GLN A N 1
ATOM 1616 C CA . GLN A 1 205 ? 12.189 6.670 -33.644 1.00 52.41 205 GLN A CA 1
ATOM 1617 C C . GLN A 1 205 ? 11.204 7.790 -34.008 1.00 52.41 205 GLN A C 1
ATOM 1619 O O . GLN A 1 205 ? 11.083 8.787 -33.295 1.00 52.41 205 GLN A O 1
ATOM 1624 N N . GLY A 1 206 ? 10.516 7.619 -35.140 1.00 56.59 206 GLY A N 1
ATOM 1625 C CA . GLY A 1 206 ? 9.516 8.563 -35.638 1.00 56.59 206 GLY A CA 1
ATOM 1626 C C . GLY A 1 206 ? 8.413 8.862 -34.615 1.00 56.59 206 GLY A C 1
ATOM 1627 O O . GLY A 1 206 ? 7.778 7.959 -34.074 1.00 56.59 206 GLY A O 1
ATOM 1628 N N . GLY A 1 207 ? 8.172 10.149 -34.365 1.00 70.88 207 GLY A N 1
ATOM 1629 C CA . GLY A 1 207 ? 7.110 10.642 -33.489 1.00 70.88 207 GLY A CA 1
ATOM 1630 C C . GLY A 1 207 ? 6.652 12.041 -33.914 1.00 70.88 207 GLY A C 1
ATOM 1631 O O . GLY A 1 207 ? 7.400 12.741 -34.598 1.00 70.88 207 GLY A O 1
ATOM 1632 N N . PRO A 1 208 ? 5.451 12.492 -33.508 1.00 67.12 208 PRO A N 1
ATOM 1633 C CA . PRO A 1 208 ? 4.787 13.675 -34.077 1.00 67.12 208 PRO A CA 1
ATOM 1634 C C . PRO A 1 208 ? 5.465 15.025 -33.780 1.00 67.12 208 PRO A C 1
ATOM 1636 O O . PRO A 1 208 ? 4.996 16.054 -34.250 1.00 67.12 208 PRO A O 1
ATOM 1639 N N . ASN A 1 209 ? 6.555 15.040 -33.007 1.00 61.72 209 ASN A N 1
ATOM 1640 C CA . ASN A 1 209 ? 7.345 16.236 -32.695 1.00 61.72 209 ASN A CA 1
ATOM 1641 C C . ASN A 1 209 ? 8.801 16.140 -33.204 1.00 61.72 209 ASN A C 1
ATOM 1643 O O . ASN A 1 209 ? 9.648 16.939 -32.813 1.00 61.72 209 ASN A O 1
ATOM 1647 N N . ILE A 1 210 ? 9.127 15.143 -34.039 1.00 66.44 210 ILE A N 1
ATOM 1648 C CA . ILE A 1 210 ? 10.477 15.010 -34.595 1.00 66.44 210 ILE A CA 1
ATOM 1649 C C . ILE A 1 210 ? 10.653 15.985 -35.767 1.00 66.44 210 ILE A C 1
ATOM 1651 O O . ILE A 1 210 ? 9.879 15.978 -36.728 1.00 66.44 210 ILE A O 1
ATOM 1655 N N . ARG A 1 211 ? 11.675 16.844 -35.690 1.00 62.25 211 ARG A N 1
ATOM 1656 C CA . ARG A 1 211 ? 12.093 17.664 -36.830 1.00 62.25 211 ARG A CA 1
ATOM 1657 C C . ARG A 1 211 ? 12.763 16.749 -37.851 1.00 62.25 211 ARG A C 1
ATOM 1659 O O . ARG A 1 211 ? 13.880 16.298 -37.627 1.00 62.25 211 ARG A O 1
ATOM 1666 N N . ARG A 1 212 ? 12.053 16.464 -38.941 1.00 67.44 212 ARG A N 1
ATOM 1667 C CA . ARG A 1 212 ? 12.626 15.855 -40.144 1.00 67.44 212 ARG A CA 1
ATOM 1668 C C . ARG A 1 212 ? 13.397 16.937 -40.892 1.00 67.44 212 ARG A C 1
ATOM 1670 O O . ARG A 1 212 ? 12.796 17.960 -41.218 1.00 67.44 212 ARG A O 1
ATOM 1677 N N . ASP A 1 213 ? 14.679 16.711 -41.158 1.00 62.91 213 ASP A N 1
ATOM 1678 C CA . ASP A 1 213 ? 15.384 17.500 -42.167 1.00 62.91 213 ASP A CA 1
ATOM 1679 C C . ASP A 1 213 ? 14.785 17.157 -43.533 1.00 62.91 213 ASP A C 1
ATOM 1681 O O . ASP A 1 213 ? 14.650 15.985 -43.891 1.00 62.91 213 ASP A O 1
ATOM 1685 N N . ILE A 1 214 ? 14.354 18.180 -44.266 1.00 63.28 214 ILE A N 1
ATOM 1686 C CA . ILE A 1 214 ? 13.733 18.017 -45.579 1.00 63.28 214 ILE A CA 1
ATOM 1687 C C . ILE A 1 214 ? 14.792 18.237 -46.657 1.00 63.28 214 ILE A C 1
ATOM 1689 O O . ILE A 1 214 ? 15.177 19.371 -46.929 1.00 63.28 214 ILE A O 1
ATOM 1693 N N . SER A 1 215 ? 15.276 17.152 -47.274 1.00 65.38 215 SER A N 1
ATOM 1694 C CA . SER A 1 215 ? 16.119 17.287 -48.467 1.00 65.38 215 SER A CA 1
ATOM 1695 C C . SER A 1 215 ? 15.289 17.907 -49.590 1.00 65.38 215 SER A C 1
ATOM 1697 O O . SER A 1 215 ? 14.293 17.331 -50.030 1.00 65.38 215 SER A O 1
ATOM 1699 N N . LEU A 1 216 ? 15.699 19.097 -50.028 1.00 63.12 216 LEU A N 1
ATOM 1700 C CA . LEU A 1 216 ? 15.004 19.885 -51.048 1.00 63.12 216 LEU A CA 1
ATOM 1701 C C . LEU A 1 216 ? 15.217 19.339 -52.470 1.00 63.12 216 LEU A C 1
ATOM 1703 O O . LEU A 1 216 ? 14.502 19.740 -53.379 1.00 63.12 216 LEU A O 1
ATOM 1707 N N . GLU A 1 217 ? 16.144 18.393 -52.664 1.00 64.62 217 GLU A N 1
ATOM 1708 C CA . GLU A 1 217 ? 16.553 17.854 -53.977 1.00 64.62 217 GLU A CA 1
ATOM 1709 C C . GLU A 1 2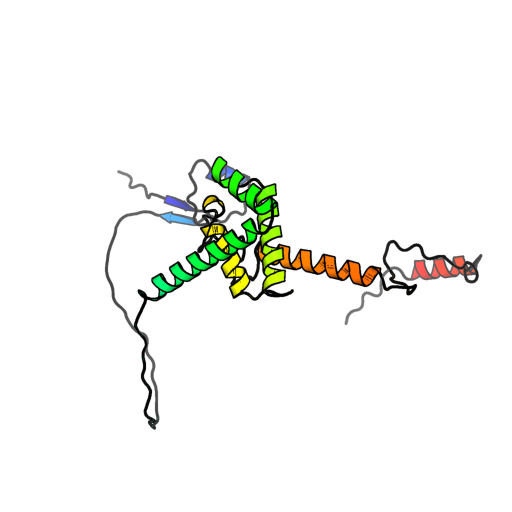17 ? 15.416 17.222 -54.801 1.00 64.62 217 GLU A C 1
ATOM 1711 O O . GLU A 1 217 ? 15.570 17.013 -56.000 1.00 64.62 217 GLU A O 1
ATOM 1716 N N . HIS A 1 218 ? 14.284 16.909 -54.163 1.00 64.50 218 HIS A N 1
ATOM 1717 C CA . HIS A 1 218 ? 13.099 16.317 -54.793 1.00 64.50 218 HIS A CA 1
ATOM 1718 C C . HIS A 1 218 ? 11.818 17.124 -54.512 1.00 64.50 218 HIS A C 1
ATOM 1720 O O . HIS A 1 218 ? 10.710 16.595 -54.629 1.00 64.50 218 HIS A O 1
ATOM 1726 N N . GLN A 1 219 ? 11.939 18.394 -54.107 1.00 72.38 219 GLN A N 1
ATOM 1727 C CA . GLN A 1 219 ? 10.781 19.277 -54.000 1.00 72.38 219 GLN A CA 1
ATOM 1728 C C . GLN A 1 219 ? 10.273 19.615 -55.409 1.00 72.38 219 GLN A C 1
ATOM 1730 O O . GLN A 1 219 ? 11.025 20.096 -56.251 1.00 72.38 219 GLN A O 1
ATOM 1735 N N . LEU A 1 220 ? 8.991 19.347 -55.673 1.00 73.56 220 LEU A N 1
ATOM 1736 C CA . LEU A 1 220 ? 8.350 19.785 -56.913 1.00 73.56 220 LEU A CA 1
ATOM 1737 C C . LEU A 1 220 ? 8.288 21.318 -56.926 1.00 73.56 220 LEU A C 1
ATOM 1739 O O . LEU A 1 220 ? 7.882 21.927 -55.937 1.00 73.56 220 LEU A O 1
ATOM 1743 N N . GLU A 1 221 ? 8.649 21.924 -58.053 1.00 81.00 221 GLU A N 1
ATOM 1744 C CA . GLU A 1 221 ? 8.604 23.372 -58.270 1.00 81.00 221 GLU A CA 1
ATOM 1745 C C . GLU A 1 221 ? 7.726 23.718 -59.482 1.00 81.00 221 GLU A C 1
ATOM 1747 O O . GLU A 1 221 ? 7.469 22.880 -60.351 1.00 81.00 221 GLU A O 1
ATOM 1752 N N . GLY A 1 222 ? 7.257 24.969 -59.536 1.00 83.75 222 GLY A N 1
ATOM 1753 C CA . GLY A 1 222 ? 6.456 25.487 -60.647 1.00 83.75 222 GLY A CA 1
ATOM 1754 C C . GLY A 1 222 ? 5.170 24.692 -60.899 1.00 83.75 222 GLY A C 1
ATOM 1755 O O . GLY A 1 222 ? 4.481 24.271 -59.967 1.00 83.75 222 GLY A O 1
ATOM 1756 N N . ASP A 1 223 ? 4.852 24.491 -62.176 1.00 84.25 223 ASP A N 1
ATOM 1757 C CA . ASP A 1 223 ? 3.576 23.926 -62.624 1.00 84.25 223 ASP A CA 1
ATOM 1758 C C . ASP A 1 223 ? 3.328 22.501 -62.098 1.00 84.25 223 ASP A C 1
ATOM 1760 O O . ASP A 1 223 ? 2.192 22.164 -61.774 1.00 84.25 223 ASP A O 1
ATOM 1764 N N . ALA A 1 224 ? 4.378 21.693 -61.902 1.00 83.31 224 ALA A N 1
ATOM 1765 C CA . ALA A 1 224 ? 4.260 20.340 -61.346 1.00 83.31 224 ALA A CA 1
ATOM 1766 C C . ALA A 1 224 ? 3.795 20.337 -59.875 1.00 83.31 224 ALA A C 1
ATOM 1768 O O . ALA A 1 224 ? 3.081 19.430 -59.443 1.00 83.31 224 ALA A O 1
ATOM 1769 N N . LEU A 1 225 ? 4.157 21.366 -59.099 1.00 84.94 225 LEU A N 1
ATOM 1770 C CA . LEU A 1 225 ? 3.636 21.565 -57.744 1.00 84.94 225 LEU A CA 1
ATOM 1771 C C . LEU A 1 225 ? 2.177 22.043 -57.776 1.00 84.94 225 LEU A C 1
ATOM 1773 O O . LEU A 1 225 ? 1.375 21.600 -56.954 1.00 84.94 225 LEU A O 1
ATOM 1777 N N . VAL A 1 226 ? 1.810 22.895 -58.737 1.00 85.44 226 VAL A N 1
ATOM 1778 C CA . VAL A 1 226 ? 0.420 23.351 -58.921 1.00 85.44 226 VAL A CA 1
ATOM 1779 C C . VAL A 1 226 ? -0.487 22.186 -59.336 1.00 85.44 226 VAL A C 1
ATOM 1781 O O . VAL A 1 226 ? -1.572 22.032 -58.775 1.00 85.44 226 VAL A O 1
ATOM 1784 N N . GLU A 1 227 ? -0.034 21.323 -60.247 1.00 86.19 227 GLU A N 1
ATOM 1785 C CA . GLU A 1 227 ? -0.746 20.111 -60.664 1.00 86.19 227 GLU A CA 1
ATOM 1786 C C . GLU A 1 227 ? -0.915 19.123 -59.499 1.00 86.19 227 GLU A C 1
ATOM 1788 O O . GLU A 1 227 ? -2.030 18.672 -59.239 1.00 86.19 227 GLU A O 1
ATOM 1793 N N . ALA A 1 228 ? 0.146 18.852 -58.729 1.00 83.88 228 ALA A N 1
ATOM 1794 C CA . ALA A 1 228 ? 0.075 17.970 -57.563 1.00 83.88 228 ALA A CA 1
ATOM 1795 C C . ALA A 1 228 ? -0.874 18.497 -56.465 1.00 83.88 228 ALA A C 1
ATOM 1797 O O . ALA A 1 228 ? -1.638 17.724 -55.883 1.00 83.88 228 ALA A O 1
ATOM 1798 N N . ILE A 1 229 ? -0.874 19.809 -56.201 1.00 83.75 229 ILE A N 1
ATOM 1799 C CA . ILE A 1 229 ? -1.820 20.444 -55.267 1.00 83.75 229 ILE A CA 1
ATOM 1800 C C . ILE A 1 229 ? -3.253 20.372 -55.810 1.00 83.75 229 ILE A C 1
ATOM 1802 O O . ILE A 1 229 ? -4.176 20.078 -55.049 1.00 83.75 229 ILE A O 1
ATOM 1806 N N . SER A 1 230 ? -3.446 20.589 -57.114 1.00 84.88 230 SER A N 1
ATOM 1807 C CA . SER A 1 230 ? -4.752 20.462 -57.767 1.00 84.88 230 SER A CA 1
ATOM 1808 C C . SER A 1 230 ? -5.295 19.035 -57.655 1.00 84.88 230 SER A C 1
ATOM 1810 O O . SER A 1 230 ? -6.433 18.851 -57.228 1.00 84.88 230 SER A O 1
ATOM 1812 N N . LEU A 1 231 ? -4.479 18.015 -57.943 1.00 81.44 231 LEU A N 1
ATOM 1813 C CA . LEU A 1 231 ? -4.852 16.606 -57.785 1.00 81.44 231 LEU A CA 1
ATOM 1814 C C . LEU A 1 231 ? -5.297 16.299 -56.349 1.00 81.44 231 LEU A C 1
ATOM 1816 O O . LEU A 1 231 ? -6.381 15.756 -56.154 1.00 81.44 231 LEU A O 1
ATOM 1820 N N . LEU A 1 232 ? -4.521 16.715 -55.342 1.00 82.38 232 LEU A N 1
ATOM 1821 C CA . LEU A 1 232 ? -4.893 16.529 -53.935 1.00 82.38 232 LEU A CA 1
ATOM 1822 C C . LEU A 1 232 ? -6.225 17.216 -53.593 1.00 82.38 232 LEU A C 1
ATOM 1824 O O . LEU A 1 232 ? -7.077 16.598 -52.954 1.00 82.38 232 LEU A O 1
ATOM 1828 N N . ALA A 1 233 ? -6.449 18.445 -54.067 1.00 77.94 233 ALA A N 1
ATOM 1829 C CA . ALA A 1 233 ? -7.698 19.176 -53.844 1.00 77.94 233 ALA A CA 1
ATOM 1830 C C . ALA A 1 233 ? -8.931 18.478 -54.456 1.00 77.94 233 ALA A C 1
ATOM 1832 O O . ALA A 1 233 ? -10.007 18.531 -53.864 1.00 77.94 233 ALA A O 1
ATOM 1833 N N . HIS A 1 234 ? -8.777 17.781 -55.587 1.00 68.00 234 HIS A N 1
ATOM 1834 C CA . HIS A 1 234 ? -9.858 17.027 -56.238 1.00 68.00 234 HIS A CA 1
ATOM 1835 C C . HIS A 1 234 ? -10.062 15.604 -55.678 1.00 68.00 234 HIS A C 1
ATOM 1837 O O . HIS A 1 234 ? -11.037 14.953 -56.041 1.00 68.00 234 HIS A O 1
ATOM 1843 N N . THR A 1 235 ? -9.198 15.114 -54.778 1.00 64.50 235 THR A N 1
ATOM 1844 C CA . THR A 1 235 ? -9.399 13.821 -54.076 1.00 64.50 235 THR A CA 1
ATOM 1845 C C . THR A 1 235 ? -10.230 13.926 -52.791 1.00 64.50 235 THR A C 1
ATOM 1847 O O . THR A 1 235 ? -10.450 12.930 -52.102 1.00 64.50 235 THR A O 1
ATOM 1850 N N . GLY A 1 236 ? -10.705 15.126 -52.446 1.00 66.50 236 GLY A N 1
ATOM 1851 C CA . GLY A 1 236 ? -11.597 15.335 -51.312 1.00 66.50 236 GLY A CA 1
ATOM 1852 C C . GLY A 1 236 ? -13.074 15.164 -51.679 1.00 66.50 236 GLY A C 1
ATOM 1853 O O . GLY A 1 236 ? -13.610 16.018 -52.375 1.00 66.50 236 GLY A O 1
ATOM 1854 N N . VAL A 1 237 ? -13.723 14.169 -51.053 1.00 57.81 237 VAL A N 1
ATOM 1855 C CA . VAL A 1 237 ? -15.190 13.987 -50.894 1.00 57.81 237 VAL A CA 1
ATOM 1856 C C . VAL A 1 237 ? -15.928 13.197 -52.009 1.00 57.81 237 VAL A C 1
ATOM 1858 O O . VAL A 1 237 ? -15.813 13.490 -53.190 1.00 57.81 237 VAL A O 1
ATOM 1861 N N . GLU A 1 238 ? -16.732 12.213 -51.562 1.00 58.75 238 GLU A N 1
ATOM 1862 C CA . GLU A 1 238 ? -17.656 11.299 -52.284 1.00 58.75 238 GLU A CA 1
ATOM 1863 C C . GLU A 1 238 ? -17.111 10.195 -53.230 1.00 58.75 238 GLU A C 1
ATOM 1865 O O . GLU A 1 238 ? -17.259 10.264 -54.445 1.00 58.75 238 GLU A O 1
ATOM 1870 N N . GLU A 1 239 ? -16.721 9.049 -52.650 1.00 55.19 239 GLU A N 1
ATOM 1871 C CA . GLU A 1 239 ? -17.209 7.735 -53.133 1.00 55.19 239 GLU A CA 1
ATOM 1872 C C . GLU A 1 239 ? -17.811 6.931 -51.964 1.00 55.19 239 GLU A C 1
ATOM 1874 O O . GLU A 1 239 ? -17.237 5.974 -51.438 1.00 55.19 239 GLU A O 1
ATOM 1879 N N . THR A 1 240 ? -19.003 7.338 -51.521 1.00 59.97 240 THR A N 1
ATOM 1880 C CA . THR A 1 240 ? -19.743 6.664 -50.444 1.00 59.97 240 THR A CA 1
ATOM 1881 C C . THR A 1 240 ? -20.509 5.441 -50.976 1.00 59.97 240 THR A C 1
ATOM 1883 O O . THR A 1 240 ? -21.731 5.473 -51.113 1.00 59.97 240 THR A O 1
ATOM 1886 N N . ILE A 1 241 ? -19.804 4.342 -51.288 1.00 51.62 241 ILE A N 1
ATOM 1887 C CA . ILE A 1 241 ? -20.426 3.076 -51.734 1.00 51.62 241 ILE A CA 1
ATOM 1888 C C . ILE A 1 241 ? -19.900 1.870 -50.936 1.00 51.62 241 ILE A C 1
ATOM 1890 O O . ILE A 1 241 ? -19.020 1.133 -51.375 1.00 51.62 241 ILE A O 1
ATOM 1894 N N . PHE A 1 242 ? -20.523 1.613 -49.783 1.00 49.00 242 PHE A N 1
ATOM 1895 C CA . PHE A 1 242 ? -20.646 0.244 -49.266 1.00 49.00 242 PHE A CA 1
ATOM 1896 C C . PHE A 1 242 ? -21.854 -0.431 -49.932 1.00 49.00 242 PHE A C 1
ATOM 1898 O O . PHE A 1 242 ? -22.902 0.198 -50.091 1.00 49.00 242 PHE A O 1
ATOM 1905 N N . LYS A 1 243 ? -21.715 -1.707 -50.304 1.00 46.00 243 LYS A N 1
ATOM 1906 C CA . LYS A 1 243 ? -22.773 -2.541 -50.888 1.00 46.00 243 LYS A CA 1
ATOM 1907 C C . LYS A 1 243 ? -22.581 -4.006 -50.499 1.00 46.00 243 LYS A C 1
ATOM 1909 O O . LYS A 1 243 ? -21.403 -4.401 -50.361 1.00 46.00 243 LYS A O 1
#

Sequence (243 aa):
MKTGADLKIYDESHTEIDQDILEELLEANPKSTLIIKDLSEEEATSSTDTLTSHSSSEQDVPSERCAKRLKTSQQDDRVGAAEEQRSAKEMVLAALKEKSKGDEILEEYKATDTLSNEMRRALVNILVGHMTERHGRIPTQKQREQYAIGIVSLFPSLKDPFSKKGYEHFYDAASGSGYLAWRLKTVQRNHSCHTERKNKSSSEQGGPNIRRDISLEHQLEGDALVEAISLLAHTGVEETIFK

Foldseek 3Di:
DDDDWPKWKAFPVRHTDDPVCVVVVCVVPVPTDMDIDTDDDDDDDDDDDDDDDDDDDDDDDDDDDDDDDDPDDPVVVVVVVVVLLVVLQVVLLVLLVVDPLSVVLVVCCVVPLDDDPVSVVVSLVSVLVVQCVVQNLDHDLVSQVSNLSNVCSNRVVQFDPVDPSRRVQCPNSPVRDHDNSVVSVVVSVVVVVVVVVPPDDDDDPDDPPDDDDDDCPPPDDDPRVVVVVVVVVVPDDDPPDDD